Protein 2NLV (pdb70)

InterPro domains:
  IPR014968 XisI [PF08869] (1-110)
  IPR014968 XisI [cd16382] (4-110)
  IPR035943 XisI-like superfamily [G3DSA:3.30.310.110] (1-111)
  IPR035943 XisI-like superfamily [SSF143847] (1-111)

Structure (mmCIF, N/CA/C/O backbone):
data_2NLV
#
_entry.id   2NLV
#
_cell.length_a   46.779
_cell.length_b   37.354
_cell.length_c   63.453
_cell.angle_alpha   90.000
_cell.angle_beta   97.220
_cell.angle_gamma   90.000
#
_symmetry.space_group_name_H-M   'P 1 21 1'
#
loop_
_entity.id
_entity.type
_entity.pdbx_description
1 polymer 'XisI protein-like'
2 non-polymer 'CHLORIDE ION'
3 water water
#
loop_
_atom_site.group_PDB
_atom_site.id
_atom_site.type_symbol
_atom_site.label_atom_id
_atom_site.label_alt_id
_atom_site.label_comp_id
_atom_site.label_asym_id
_atom_site.label_entity_id
_atom_site.label_seq_id
_atom_site.pdbx_PDB_ins_code
_atom_site.Cartn_x
_atom_site.Cartn_y
_atom_site.Cartn_z
_atom_site.occupancy
_atom_site.B_iso_or_equiv
_atom_site.auth_seq_id
_atom_site.auth_comp_id
_atom_site.auth_asym_id
_atom_site.auth_atom_id
_atom_site.pdbx_PDB_model_num
ATOM 1 N N . GLY A 1 1 ? 31.407 11.704 -3.548 1.00 14.85 0 GLY A N 1
ATOM 2 C CA . GLY A 1 1 ? 32.261 12.903 -3.498 1.00 12.19 0 GLY A CA 1
ATOM 3 C C . GLY A 1 1 ? 32.459 13.375 -2.059 1.00 11.04 0 GLY A C 1
ATOM 4 O O . GLY A 1 1 ? 32.313 12.619 -1.053 1.00 9.79 0 GLY A O 1
ATOM 13 N N . ASP A 1 3 ? 30.999 15.649 -0.066 1.00 7.81 2 ASP A N 1
ATOM 14 C CA . ASP A 1 3 ? 29.896 15.675 0.896 1.00 9.44 2 ASP A CA 1
ATOM 15 C C . ASP A 1 3 ? 29.594 14.298 1.503 1.00 7.59 2 ASP A C 1
ATOM 16 O O . ASP A 1 3 ? 29.362 14.174 2.691 1.00 8.11 2 ASP A O 1
ATOM 21 N N . LYS A 1 4 ? 29.679 13.290 0.676 1.00 7.30 3 LYS A N 1
ATOM 22 C CA . LYS A 1 4 ? 29.471 11.926 1.102 1.00 8.05 3 LYS A CA 1
ATOM 23 C C . LYS A 1 4 ? 30.570 11.419 2.016 1.00 7.76 3 LYS A C 1
ATOM 24 O O . LYS A 1 4 ? 30.309 10.806 3.054 1.00 7.98 3 LYS A O 1
ATOM 30 N N . LEU A 1 5 ? 31.822 11.775 1.703 1.00 6.89 4 LEU A N 1
ATOM 31 C CA . LEU A 1 5 ? 32.930 11.397 2.587 1.00 7.83 4 LEU A CA 1
ATOM 32 C C . LEU A 1 5 ? 32.739 12.042 3.940 1.00 6.92 4 LEU A C 1
ATOM 33 O O . LEU A 1 5 ? 32.837 11.331 4.963 1.00 7.20 4 LEU A O 1
ATOM 38 N N . VAL A 1 6 ? 32.486 13.347 3.981 1.00 7.51 5 VAL A N 1
ATOM 39 C CA . VAL A 1 6 ? 32.359 14.009 5.271 1.00 8.06 5 VAL A CA 1
ATOM 40 C C . VAL A 1 6 ? 31.146 13.514 6.027 1.00 8.61 5 VAL A C 1
ATOM 41 O O . VAL A 1 6 ? 31.177 13.325 7.242 1.00 8.14 5 VAL A O 1
ATOM 45 N N . LYS A 1 7 ? 30.063 13.250 5.322 1.00 7.16 6 LYS A N 1
ATOM 46 C CA . LYS A 1 7 ? 28.907 12.634 5.973 1.00 8.09 6 LYS A CA 1
ATOM 47 C C . LYS A 1 7 ? 29.275 11.368 6.698 1.00 8.41 6 LYS A C 1
ATOM 48 O O . LYS A 1 7 ? 28.911 11.136 7.867 1.00 8.11 6 LYS A O 1
ATOM 54 N N . TYR A 1 8 ? 29.957 10.468 5.986 1.00 8.06 7 TYR A N 1
ATOM 55 C CA . TYR A 1 8 ? 30.350 9.200 6.558 1.00 6.63 7 TYR A CA 1
ATOM 56 C C . TYR A 1 8 ? 31.347 9.369 7.686 1.00 6.78 7 TYR A C 1
ATOM 57 O O . TYR A 1 8 ? 31.299 8.658 8.689 1.00 7.63 7 TYR A O 1
ATOM 66 N N . GLN A 1 9 ? 32.327 10.255 7.537 1.00 7.21 8 GLN A N 1
ATOM 67 C CA . GLN A 1 9 ? 33.267 10.539 8.641 1.00 8.10 8 GLN A CA 1
ATOM 68 C C . GLN A 1 9 ? 32.493 10.922 9.902 1.00 7.68 8 GLN A C 1
ATOM 69 O O . GLN A 1 9 ? 32.799 10.444 11.009 1.00 7.98 8 GLN A O 1
ATOM 75 N N A GLU A 1 10 ? 31.584 11.862 9.766 0.50 7.32 9 GLU A N 1
ATOM 76 N N B GLU A 1 10 ? 31.582 11.862 9.747 0.50 7.74 9 GLU A N 1
ATOM 77 C CA A GLU A 1 10 ? 30.831 12.322 10.942 0.50 7.66 9 GLU A CA 1
ATOM 78 C CA B GLU A 1 10 ? 30.849 12.380 10.905 0.50 9.54 9 GLU A CA 1
ATOM 79 C C A GLU A 1 10 ? 30.018 11.225 11.584 0.50 9.52 9 GLU A C 1
ATOM 80 C C B GLU A 1 10 ? 29.957 11.317 11.559 0.50 9.23 9 GLU A C 1
ATOM 81 O O A GLU A 1 10 ? 29.99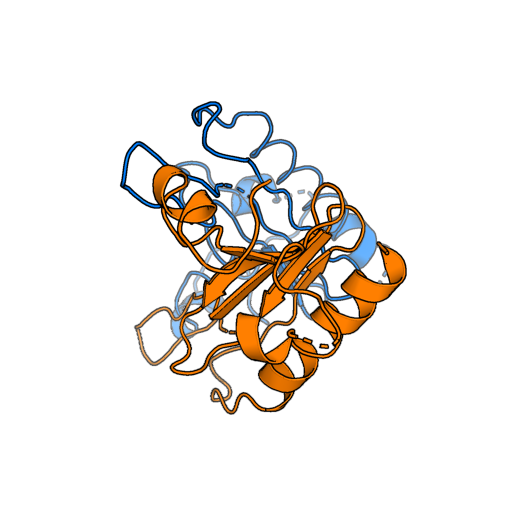4 11.075 12.842 0.50 9.46 9 GLU A O 1
ATOM 82 O O B GLU A 1 10 ? 29.851 11.269 12.818 0.50 10.35 9 GLU A O 1
ATOM 93 N N . LEU A 1 11 ? 29.330 10.444 10.769 1.00 8.18 10 LEU A N 1
ATOM 94 C CA . LEU A 1 11 ? 28.542 9.363 11.303 1.00 9.92 10 LEU A CA 1
ATOM 95 C C . LEU A 1 11 ? 29.397 8.347 12.022 1.00 9.28 10 LEU A C 1
ATOM 96 O O . LEU A 1 11 ? 29.041 7.866 13.098 1.00 10.48 10 LEU A O 1
ATOM 101 N N . VAL A 1 12 ? 30.538 7.983 11.469 1.00 8.34 11 VAL A N 1
ATOM 102 C CA . VAL A 1 12 ? 31.405 7.020 12.109 1.00 8.51 11 VAL A CA 1
ATOM 103 C C . VAL A 1 12 ? 31.930 7.570 13.418 1.00 8.88 11 VAL A C 1
ATOM 104 O O . VAL A 1 12 ? 31.925 6.870 14.432 1.00 8.68 11 VAL A O 1
ATOM 108 N N . LYS A 1 13 ? 32.347 8.814 13.400 1.00 8.12 12 LYS A N 1
ATOM 109 C CA . LYS A 1 13 ? 32.827 9.399 14.680 1.00 10.62 12 LYS A CA 1
ATOM 110 C C . LYS A 1 13 ? 31.731 9.509 15.726 1.00 8.90 12 LYS A C 1
ATOM 111 O O . LYS A 1 13 ? 31.993 9.202 16.914 1.00 9.15 12 LYS A O 1
ATOM 117 N N . LYS A 1 14 ? 30.496 9.829 15.321 1.00 9.13 13 LYS A N 1
ATOM 118 C CA . LYS A 1 14 ? 29.407 9.929 16.275 1.00 10.15 13 LYS A CA 1
ATOM 119 C C . LYS A 1 14 ? 29.096 8.581 16.867 1.00 9.09 13 LYS A C 1
ATOM 120 O O . LYS A 1 14 ? 28.899 8.419 18.087 1.00 9.78 13 LYS A O 1
ATOM 124 N N A LEU A 1 15 ? 28.967 7.529 16.040 0.50 8.03 14 LEU A N 1
ATOM 125 N N B LEU A 1 15 ? 29.062 7.603 16.012 0.50 8.81 14 LEU A N 1
ATOM 126 C CA A LEU A 1 15 ? 28.707 6.151 16.525 0.50 9.02 14 LEU A CA 1
ATOM 127 C CA B LEU A 1 15 ? 28.721 6.299 16.402 0.50 7.77 14 LEU A CA 1
ATOM 128 C C A LEU A 1 15 ? 29.800 5.711 17.467 0.50 9.12 14 LEU A C 1
ATOM 129 C C B LEU A 1 15 ? 29.770 5.695 17.363 0.50 8.50 14 LEU A C 1
ATOM 130 O O A LEU A 1 15 ? 29.511 5.244 18.568 0.50 9.54 14 LEU A O 1
ATOM 131 O O B LEU A 1 15 ? 29.409 5.116 18.383 0.50 7.12 14 LEU A O 1
ATOM 140 N N . LEU A 1 16 ? 31.062 5.816 17.032 1.00 9.15 15 LEU A N 1
ATOM 141 C CA . LEU A 1 16 ? 32.130 5.347 17.904 1.00 8.57 15 LEU A CA 1
ATOM 142 C C . LEU A 1 16 ? 32.127 6.052 19.240 1.00 8.08 15 LEU A C 1
ATOM 143 O O . LEU A 1 16 ? 32.333 5.465 20.292 1.00 8.29 15 LEU A O 1
ATOM 148 N N . THR A 1 17 ? 31.907 7.367 19.204 1.00 7.12 16 THR A N 1
ATOM 149 C CA . THR A 1 17 ? 31.883 8.159 20.436 1.00 8.80 16 THR A CA 1
ATOM 150 C C . THR A 1 17 ? 30.726 7.680 21.342 1.00 9.67 16 THR A C 1
ATOM 151 O O . THR A 1 17 ? 30.890 7.519 22.559 1.00 10.35 16 THR A O 1
ATOM 155 N N A ASN A 1 18 ? 29.579 7.411 20.713 0.50 9.49 17 ASN A N 1
ATOM 156 N N B ASN A 1 18 ? 29.574 7.387 20.766 0.50 9.89 17 ASN A N 1
ATOM 157 C CA A ASN A 1 18 ? 28.378 6.814 21.358 0.50 9.95 17 ASN A CA 1
ATOM 158 C CA B ASN A 1 18 ? 28.418 6.940 21.571 0.50 11.72 17 ASN A CA 1
ATOM 159 C C A ASN A 1 18 ? 28.808 5.512 22.058 0.50 10.43 17 ASN A C 1
ATOM 160 C C B ASN A 1 18 ? 28.647 5.531 22.160 0.50 13.42 17 ASN A C 1
ATOM 161 O O A ASN A 1 18 ? 28.700 5.401 23.318 0.50 9.40 17 ASN A O 1
ATOM 162 O O B ASN A 1 18 ? 28.206 5.228 23.263 0.50 15.53 17 ASN A O 1
ATOM 171 N N A TYR A 1 19 ? 29.291 4.567 21.231 0.50 9.61 18 TYR A N 1
ATOM 172 N N B TYR A 1 19 ? 29.321 4.653 21.438 0.50 12.84 18 TYR A N 1
ATOM 173 C CA A TYR A 1 19 ? 29.812 3.260 21.714 0.50 10.12 18 TYR A CA 1
ATOM 174 C CA B TYR A 1 19 ? 29.676 3.370 22.072 0.50 10.06 18 TYR A CA 1
ATOM 175 C C A TYR A 1 19 ? 30.719 3.448 22.944 0.50 9.45 18 TYR A C 1
ATOM 176 C C B TYR A 1 19 ? 30.693 3.576 23.148 0.50 10.77 18 TYR A C 1
ATOM 177 O O A TYR A 1 19 ? 30.489 2.801 23.970 0.50 12.22 18 TYR A O 1
ATOM 178 O O B TYR A 1 19 ? 30.559 3.077 24.267 0.50 11.87 18 TYR A O 1
ATOM 195 N N . ALA A 1 20 ? 31.734 4.311 22.832 1.00 9.03 19 ALA A N 1
ATOM 196 C CA . ALA A 1 20 ? 32.785 4.474 23.832 1.00 10.24 19 ALA A CA 1
ATOM 197 C C . ALA A 1 20 ? 32.292 5.157 25.117 1.00 11.35 19 ALA A C 1
ATOM 198 O O . ALA A 1 20 ? 32.803 4.874 26.231 1.00 10.88 19 ALA A O 1
ATOM 200 N N A SER A 1 21 ? 31.312 6.045 25.008 0.50 13.04 20 SER A N 1
ATOM 201 N N B SER A 1 21 ? 31.319 6.056 24.975 0.50 12.34 20 SER A N 1
ATOM 202 C CA A SER A 1 21 ? 30.798 6.743 26.198 0.50 13.80 20 SER A CA 1
ATOM 203 C CA B SER A 1 21 ? 30.742 6.764 26.125 0.50 13.01 20 SER A CA 1
ATOM 204 C C A SER A 1 21 ? 29.933 5.828 27.080 0.50 15.78 20 SER A C 1
ATOM 205 C C B SER A 1 21 ? 30.078 5.777 27.086 0.50 14.89 20 SER A C 1
ATOM 206 O O A SER A 1 21 ? 29.643 6.156 28.225 0.50 16.62 20 SER A O 1
ATOM 207 O O B SER A 1 21 ? 30.118 5.999 28.299 0.50 15.67 20 SER A O 1
ATOM 212 N N . ASP A 1 22 ? 29.524 4.692 26.544 1.00 12.74 21 ASP A N 1
ATOM 213 C CA . ASP A 1 22 ? 28.958 3.577 27.349 1.00 17.75 21 ASP A CA 1
ATOM 214 C C . ASP A 1 22 ? 29.981 2.526 27.900 1.00 16.83 21 ASP A C 1
ATOM 215 O O . ASP A 1 22 ? 29.592 1.496 28.496 1.00 20.63 21 ASP A O 1
ATOM 220 N N . ASP A 1 23 ? 31.271 2.729 27.681 1.00 11.79 22 ASP A N 1
ATOM 221 C CA . ASP A 1 23 ? 32.250 1.814 28.234 1.00 15.67 22 ASP A CA 1
ATOM 222 C C . ASP A 1 23 ? 32.079 1.616 29.751 1.00 15.41 22 ASP A C 1
ATOM 223 O O . ASP A 1 23 ? 31.735 2.555 30.457 1.00 18.05 22 ASP A O 1
ATOM 228 N N A VAL A 1 24 ? 32.325 0.373 30.174 0.50 14.89 23 VAL A N 1
ATOM 229 N N B VAL A 1 24 ? 32.256 0.412 30.296 0.50 16.31 23 VAL A N 1
ATOM 230 C CA A VAL A 1 24 ? 32.121 -0.087 31.536 0.50 14.45 23 VAL A CA 1
ATOM 231 C CA B VAL A 1 24 ? 32.280 0.279 31.772 0.50 17.24 23 VAL A CA 1
ATOM 232 C C A VAL A 1 24 ? 33.475 -0.414 32.220 0.50 16.86 23 VAL A C 1
ATOM 233 C C B VAL A 1 24 ? 33.510 -0.519 32.224 0.50 18.11 23 VAL A C 1
ATOM 234 O O A VAL A 1 24 ? 33.509 -0.808 33.398 0.50 18.84 23 VAL A O 1
ATOM 235 O O B VAL A 1 24 ? 33.456 -1.343 33.163 0.50 14.13 23 VAL A O 1
ATOM 242 N N A SER A 1 25 ? 34.575 -0.253 31.481 0.50 16.50 24 SER A N 1
ATOM 243 N N B SER A 1 25 ? 34.618 -0.283 31.535 0.50 19.07 24 SER A N 1
ATOM 244 C CA A SER A 1 25 ? 35.910 -0.622 31.993 0.50 17.17 24 SER A CA 1
ATOM 245 C CA B SER A 1 25 ? 35.889 -0.802 32.005 0.50 21.34 24 SER A CA 1
ATOM 246 C C A SER A 1 25 ? 36.259 0.031 33.334 0.50 19.23 24 SER A C 1
ATOM 247 C C B SER A 1 25 ? 36.320 0.013 33.248 0.50 21.12 24 SER A C 1
ATOM 248 O O A SER A 1 25 ? 35.654 1.025 33.745 0.50 23.04 24 SER A O 1
ATOM 249 O O B SER A 1 25 ? 35.811 1.101 33.512 0.50 23.66 24 SER A O 1
ATOM 254 N N . ASP A 1 26 ? 37.241 -0.565 34.011 1.00 23.61 25 ASP A N 1
ATOM 255 C CA . ASP A 1 26 ? 37.838 0.017 35.215 1.00 26.72 25 ASP A CA 1
ATOM 256 C C . ASP A 1 26 ? 38.599 1.378 35.001 1.00 27.41 25 ASP A C 1
ATOM 257 O O . ASP A 1 26 ? 38.945 1.764 33.876 1.00 21.05 25 ASP A O 1
ATOM 262 N N . GLN A 1 27 ? 38.914 2.082 36.087 1.00 26.88 26 GLN A N 1
ATOM 263 C CA . GLN A 1 27 ? 39.801 3.260 36.016 1.00 27.18 26 GLN A CA 1
ATOM 264 C C . GLN A 1 27 ? 41.254 2.923 35.564 1.00 25.57 26 GLN A C 1
ATOM 265 O O . GLN A 1 27 ? 41.978 3.791 35.068 1.00 28.89 26 GLN A O 1
ATOM 267 N N . ASP A 1 28 ? 41.666 1.669 35.728 1.00 22.35 27 ASP A N 1
ATOM 268 C CA . ASP A 1 28 ? 42.991 1.201 35.249 1.00 23.90 27 ASP A CA 1
ATOM 269 C C . ASP A 1 28 ? 43.014 0.829 33.770 1.00 19.86 27 ASP A C 1
ATOM 270 O O . ASP A 1 28 ? 44.074 0.349 33.258 1.00 16.15 27 ASP A O 1
ATOM 275 N N . VAL A 1 29 ? 41.852 1.000 33.114 1.00 16.15 28 VAL A N 1
ATOM 276 C CA . VAL A 1 29 ? 41.771 0.771 31.695 1.00 11.90 28 VAL A CA 1
ATOM 277 C C . VAL A 1 29 ? 41.296 2.047 30.981 1.00 10.30 28 VAL A C 1
ATOM 278 O O . VAL A 1 29 ? 40.225 2.544 31.253 1.00 12.18 28 VAL A O 1
ATOM 282 N N A GLU A 1 30 ? 42.120 2.573 30.094 0.50 9.78 29 GLU A N 1
ATOM 283 N N B GLU A 1 30 ? 42.100 2.554 30.054 0.50 9.86 29 GLU A N 1
ATOM 284 C CA A GLU A 1 30 ? 41.759 3.718 29.300 0.50 9.70 29 GLU A CA 1
ATOM 285 C CA B GLU A 1 30 ? 41.826 3.774 29.304 0.50 9.51 29 GLU A CA 1
ATOM 286 C C A GLU A 1 30 ? 40.757 3.300 28.223 0.50 8.75 29 GLU A C 1
ATOM 287 C C B GLU A 1 30 ? 40.959 3.474 28.077 0.50 8.49 29 GLU A C 1
ATOM 288 O O A GLU A 1 30 ? 40.749 2.131 27.760 0.50 7.91 29 GLU A O 1
ATOM 289 O O B GLU A 1 30 ? 41.292 2.564 27.299 0.50 8.15 29 GLU A O 1
ATOM 300 N N . VAL A 1 31 ? 39.897 4.251 27.875 1.00 7.69 30 VAL A N 1
ATOM 301 C CA . VAL A 1 31 ? 39.119 4.205 26.647 1.00 8.98 30 VAL A CA 1
ATOM 302 C C . VAL A 1 31 ? 39.772 5.131 25.629 1.00 9.16 30 VAL A C 1
ATOM 303 O O . VAL A 1 31 ? 39.817 6.363 25.809 1.00 12.06 30 VAL A O 1
ATOM 307 N N . GLN A 1 32 ? 40.298 4.544 24.577 1.00 7.40 31 GLN A N 1
ATOM 308 C CA . GLN A 1 32 ? 40.946 5.288 23.534 1.00 8.19 31 GLN A CA 1
ATOM 309 C C . GLN A 1 32 ? 40.052 5.431 22.328 1.00 8.62 31 GLN A C 1
ATOM 310 O O . GLN A 1 32 ? 39.595 4.434 21.757 1.00 10.29 31 GLN A O 1
ATOM 316 N N A LEU A 1 33 ? 39.808 6.718 21.896 0.0000 7.63 32 LEU A N 1
ATOM 317 N N B LEU A 1 33 ? 39.821 6.665 21.924 1.00 7.87 32 LEU A N 1
ATOM 318 C CA A LEU A 1 33 ? 39.081 7.040 20.676 0.0000 8.67 32 LEU A CA 1
ATOM 319 C CA B LEU A 1 33 ? 39.181 6.958 20.673 1.00 9.08 32 LEU A CA 1
ATOM 320 C C A LEU A 1 33 ? 40.042 7.471 19.574 0.0000 9.03 32 LEU A C 1
ATOM 321 C C B LEU A 1 33 ? 40.277 7.380 19.710 1.00 9.33 32 LEU A C 1
ATOM 322 O O A LEU A 1 33 ? 40.374 8.650 19.445 0.0000 9.61 32 LEU A O 1
ATOM 323 O O B LEU A 1 33 ? 40.979 8.376 19.944 1.00 9.95 32 LEU A O 1
ATOM 332 N N . ILE A 1 34 ? 40.508 6.563 18.715 1.00 8.37 33 ILE A N 1
ATOM 333 C CA . ILE A 1 34 ? 41.608 6.711 17.781 1.00 8.72 33 ILE A CA 1
ATOM 334 C C . ILE A 1 34 ? 40.987 7.105 16.452 1.00 8.93 33 ILE A C 1
ATOM 335 O O . ILE A 1 34 ? 40.473 6.235 15.717 1.00 8.75 33 ILE A O 1
ATOM 340 N N . LEU A 1 35 ? 41.039 8.382 16.144 1.00 8.22 34 LEU A N 1
ATOM 341 C CA . LEU A 1 35 ? 40.356 8.913 14.997 1.00 8.04 34 LEU A CA 1
ATOM 342 C C . LEU A 1 35 ? 41.372 9.584 14.096 1.00 9.03 34 LEU A C 1
ATOM 343 O O . LEU A 1 35 ? 41.873 10.673 14.396 1.00 9.74 34 LEU A O 1
ATOM 348 N N . ASP A 1 36 ? 41.726 8.928 13.004 1.00 7.67 35 ASP A N 1
ATOM 349 C CA . ASP A 1 36 ? 42.575 9.498 11.946 1.00 8.17 35 ASP A CA 1
ATOM 350 C C . ASP A 1 36 ? 41.727 9.880 10.750 1.00 8.68 35 ASP A C 1
ATOM 351 O O . ASP A 1 36 ? 41.320 9.041 9.977 1.00 8.12 35 ASP A O 1
ATOM 356 N N A THR A 1 37 ? 41.438 11.169 10.620 0.50 10.25 36 THR A N 1
ATOM 357 N N B THR A 1 37 ? 41.399 11.164 10.643 0.50 9.17 36 THR A N 1
ATOM 358 C CA A THR A 1 37 ? 40.575 11.651 9.556 0.50 9.52 36 THR A CA 1
ATOM 359 C CA B THR A 1 37 ? 40.549 11.638 9.566 0.50 7.61 36 THR A CA 1
ATOM 360 C C A THR A 1 37 ? 41.296 11.891 8.245 0.50 9.52 36 THR A C 1
ATOM 361 C C B THR A 1 37 ? 41.304 11.664 8.228 0.50 8.17 36 THR A C 1
ATOM 362 O O A THR A 1 37 ? 40.670 12.063 7.214 0.50 15.41 36 THR A O 1
ATOM 363 O O B THR A 1 37 ? 40.713 11.308 7.170 0.50 7.00 36 THR A O 1
ATOM 370 N N . GLU A 1 38 ? 42.611 11.938 8.288 1.00 8.44 37 GLU A N 1
ATOM 371 C CA . GLU A 1 38 ? 43.390 12.037 7.041 1.00 8.78 37 GLU A CA 1
ATOM 372 C C . GLU A 1 38 ? 43.432 10.713 6.274 1.00 9.15 37 GLU A C 1
ATOM 373 O O . GLU A 1 38 ? 43.315 10.670 5.063 1.00 8.35 37 GLU A O 1
ATOM 377 N N A ARG A 1 39 ? 43.664 9.618 7.004 0.50 7.98 38 ARG A N 1
ATOM 378 N N B ARG A 1 39 ? 43.589 9.660 7.046 0.50 7.16 38 ARG A N 1
ATOM 379 C CA A ARG A 1 39 ? 43.744 8.252 6.425 0.50 8.54 38 ARG A CA 1
ATOM 380 C CA B ARG A 1 39 ? 43.800 8.328 6.537 0.50 7.37 38 ARG A CA 1
ATOM 381 C C A ARG A 1 39 ? 42.455 7.448 6.614 0.50 7.14 38 ARG A C 1
ATOM 382 C C B ARG A 1 39 ? 42.534 7.459 6.704 0.50 7.63 38 ARG A C 1
ATOM 383 O O A ARG A 1 39 ? 42.312 6.335 6.096 0.50 6.42 38 ARG A O 1
ATOM 384 O O B ARG A 1 39 ? 42.500 6.320 6.266 0.50 8.91 38 ARG A O 1
ATOM 399 N N . ASN A 1 40 ? 41.499 8.023 7.316 1.00 7.13 39 ASN A N 1
ATOM 400 C CA . ASN A 1 40 ? 40.180 7.425 7.509 1.00 6.77 39 ASN A CA 1
ATOM 401 C C . ASN A 1 40 ? 40.228 6.080 8.212 1.00 6.59 39 ASN A C 1
ATOM 402 O O . ASN A 1 40 ? 39.711 5.067 7.719 1.00 7.02 39 ASN A O 1
ATOM 407 N N . HIS A 1 41 ? 40.859 6.092 9.389 1.00 6.35 40 HIS A N 1
ATOM 408 C CA . HIS A 1 41 ? 40.875 4.955 10.273 1.00 6.70 40 HIS A CA 1
ATOM 409 C C . HIS A 1 41 ? 40.337 5.381 11.613 1.00 6.66 40 HIS A C 1
ATOM 410 O O . HIS A 1 41 ? 40.832 6.340 12.206 1.00 7.82 40 HIS A O 1
ATOM 417 N N . TYR A 1 42 ? 39.386 4.593 12.153 1.00 6.41 41 TYR A N 1
ATOM 418 C CA . TYR A 1 42 ? 38.659 5.015 13.326 1.00 6.41 41 TYR A CA 1
ATOM 419 C C . TYR A 1 42 ? 38.455 3.838 14.264 1.00 7.09 41 TYR A C 1
ATOM 420 O O . TYR A 1 42 ? 37.789 2.870 13.866 1.00 8.85 41 TYR A O 1
ATOM 429 N N A GLN A 1 43 ? 38.960 3.915 15.488 0.50 7.22 42 GLN A N 1
ATOM 430 N N B GLN A 1 43 ? 38.868 3.934 15.509 0.50 5.38 42 GLN A N 1
ATOM 431 C CA A GLN A 1 43 ? 38.889 2.819 16.449 0.50 8.14 42 GLN A CA 1
ATOM 432 C CA B GLN A 1 43 ? 38.708 2.835 16.430 0.50 6.77 42 GLN A CA 1
ATOM 433 C C A GLN A 1 43 ? 38.390 3.276 17.819 0.50 6.76 42 GLN A C 1
ATOM 434 C C B GLN A 1 43 ? 38.370 3.277 17.823 0.50 5.87 42 GLN A C 1
ATOM 435 O O A GLN A 1 43 ? 38.633 4.408 18.239 0.50 7.96 42 GLN A O 1
ATOM 436 O O B GLN A 1 43 ? 38.788 4.337 18.287 0.50 6.80 42 GLN A O 1
ATOM 447 N N . TRP A 1 44 ? 37.756 2.360 18.531 1.00 6.62 43 TRP A N 1
ATOM 448 C CA . TRP A 1 44 ? 37.587 2.436 19.967 1.00 6.97 43 TRP A CA 1
ATOM 449 C C . TRP A 1 44 ? 38.319 1.264 20.574 1.00 7.17 43 TRP A C 1
ATOM 450 O O . TRP A 1 44 ? 38.024 0.124 20.277 1.00 7.88 43 TRP A O 1
ATOM 469 N N . ASN A 1 46 ? 40.274 -0.416 24.292 1.00 6.79 45 ASN A N 1
ATOM 470 C CA . ASN A 1 46 ? 40.525 -0.374 25.729 1.00 8.74 45 ASN A CA 1
ATOM 471 C C . ASN A 1 46 ? 41.973 -0.764 25.939 1.00 6.91 45 ASN A C 1
ATOM 472 O O . ASN A 1 46 ? 42.431 -1.739 25.373 1.00 7.21 45 ASN A O 1
ATOM 477 N N . VAL A 1 47 ? 42.713 0.029 26.703 1.00 6.50 46 VAL A N 1
ATOM 478 C CA . VAL A 1 47 ? 44.128 -0.155 26.897 1.00 5.97 46 VAL A CA 1
ATOM 479 C C . VAL A 1 47 ? 44.501 0.034 28.364 1.00 6.32 46 VAL A C 1
ATOM 480 O O . VAL A 1 47 ? 44.267 1.093 28.934 1.00 7.28 46 VAL A O 1
ATOM 484 N N . GLY A 1 48 ? 45.051 -0.999 29.013 1.00 6.07 47 GLY A N 1
ATOM 485 C CA . GLY A 1 48 ? 45.488 -0.857 30.388 1.00 6.6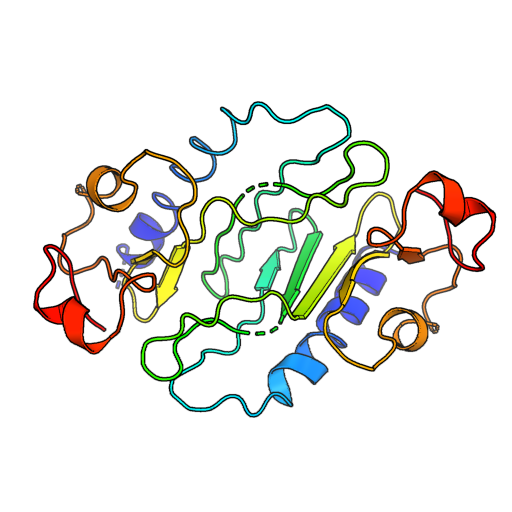2 47 GLY A CA 1
ATOM 486 C C . GLY A 1 48 ? 45.813 -2.171 31.025 1.00 6.28 47 GLY A C 1
ATOM 487 O O . GLY A 1 48 ? 46.312 -3.069 30.370 1.00 6.71 47 GLY A O 1
ATOM 488 N N . TRP A 1 49 ? 45.517 -2.311 32.313 1.00 8.14 48 TRP A N 1
ATOM 489 C CA . TRP A 1 49 ? 45.869 -3.433 33.135 1.00 7.74 48 TRP A CA 1
ATOM 490 C C . TRP A 1 49 ? 44.710 -3.753 34.056 1.00 11.70 48 TRP A C 1
ATOM 491 O O . TRP A 1 49 ? 44.046 -2.855 34.596 1.00 12.54 48 TRP A O 1
ATOM 502 N N . GLN A 1 50 ? 44.491 -5.056 34.207 1.00 8.43 49 GLN A N 1
ATOM 503 C CA . GLN A 1 50 ? 43.638 -5.578 35.291 1.00 10.15 49 GLN A CA 1
ATOM 504 C C . GLN A 1 50 ? 44.545 -6.440 36.101 1.00 9.55 49 GLN A C 1
ATOM 505 O O . GLN A 1 50 ? 44.881 -7.567 35.715 1.00 9.93 49 GLN A O 1
ATOM 511 N N . GLY A 1 51 ? 45.068 -5.902 37.198 1.00 9.86 50 GLY A N 1
ATOM 512 C CA . GLY A 1 51 ? 46.137 -6.588 37.861 1.00 10.64 50 GLY A CA 1
ATOM 513 C C . GLY A 1 51 ? 47.293 -6.811 36.924 1.00 9.98 50 GLY A C 1
ATOM 514 O O . GLY A 1 51 ? 47.702 -5.846 36.276 1.00 10.19 50 GLY A O 1
ATOM 515 N N . LEU A 1 52 ? 47.875 -8.009 36.821 1.00 8.36 51 LEU A N 1
ATOM 516 C CA . LEU A 1 52 ? 48.946 -8.306 35.931 1.00 10.72 51 LEU A CA 1
ATOM 517 C C . LEU A 1 52 ? 48.480 -8.763 34.554 1.00 9.48 51 LEU A C 1
ATOM 518 O O . LEU A 1 52 ? 49.305 -9.147 33.758 1.00 11.50 51 LEU A O 1
ATOM 523 N N . ASN A 1 53 ? 47.189 -8.645 34.292 1.00 7.76 52 ASN A N 1
ATOM 524 C CA . ASN A 1 53 ? 46.659 -8.963 32.971 1.00 6.88 52 ASN A CA 1
ATOM 525 C C . ASN A 1 53 ? 46.596 -7.766 32.062 1.00 5.76 52 ASN A C 1
ATOM 526 O O . ASN A 1 53 ? 45.962 -6.784 32.409 1.00 7.39 52 ASN A O 1
ATOM 531 N N . ARG A 1 54 ? 47.251 -7.841 30.933 1.00 6.54 53 ARG A N 1
ATOM 532 C CA . ARG A 1 54 ? 47.245 -6.773 29.973 1.00 7.05 53 ARG A CA 1
ATOM 533 C C . ARG A 1 54 ? 45.916 -6.701 29.257 1.00 8.20 53 ARG A C 1
ATOM 534 O O . ARG A 1 54 ? 45.445 -7.669 28.711 1.00 8.63 53 ARG A O 1
ATOM 542 N N . ILE A 1 55 ? 45.295 -5.520 29.269 1.00 6.06 54 ILE A N 1
ATOM 543 C CA . ILE A 1 55 ? 44.094 -5.227 28.460 1.00 7.43 54 ILE A CA 1
ATOM 544 C C . ILE A 1 55 ? 44.547 -4.406 27.270 1.00 6.68 54 ILE A C 1
ATOM 545 O O . ILE A 1 55 ? 45.107 -3.339 27.384 1.00 6.86 54 ILE A O 1
ATOM 550 N N . TYR A 1 56 ? 44.343 -4.983 26.106 1.00 6.73 55 TYR A N 1
ATOM 551 C CA . TYR A 1 56 ? 44.696 -4.316 24.870 1.00 7.06 55 TYR A CA 1
ATOM 552 C C . TYR A 1 56 ? 43.784 -4.863 23.794 1.00 7.34 55 TYR A C 1
ATOM 553 O O . TYR A 1 56 ? 44.054 -5.910 23.191 1.00 8.41 55 TYR A O 1
ATOM 562 N N A ARG A 1 57 ? 42.729 -4.131 23.481 0.50 6.90 56 ARG A N 1
ATOM 563 N N B ARG A 1 57 ? 42.626 -4.222 23.603 0.50 7.25 56 ARG A N 1
ATOM 564 C CA A ARG A 1 57 ? 41.737 -4.674 22.589 0.50 8.50 56 ARG A CA 1
ATOM 565 C CA B ARG A 1 57 ? 41.551 -4.782 22.752 0.50 9.16 56 ARG A CA 1
ATOM 566 C C A ARG A 1 57 ? 41.001 -3.588 21.892 0.50 6.97 56 ARG A C 1
ATOM 567 C C B ARG A 1 57 ? 40.815 -3.695 21.977 0.50 7.78 56 ARG A C 1
ATOM 568 O O A ARG A 1 57 ? 40.732 -2.550 22.447 0.50 7.83 56 ARG A O 1
ATOM 569 O O B ARG A 1 57 ? 40.381 -2.726 22.587 0.50 8.44 56 ARG A O 1
ATOM 584 N N . CYS A 1 58 ? 40.703 -3.861 20.654 1.00 8.05 57 CYS A N 1
ATOM 585 C CA . CYS A 1 58 ? 39.910 -2.996 19.849 1.00 7.13 57 CYS A CA 1
ATOM 586 C C . CYS A 1 58 ? 38.481 -3.495 19.854 1.00 8.51 57 CYS A C 1
ATOM 587 O O . CYS A 1 58 ? 38.234 -4.603 19.419 1.00 8.52 57 CYS A O 1
ATOM 590 N N . VAL A 1 59 ? 37.573 -2.676 20.373 1.00 7.06 58 VAL A N 1
ATOM 591 C CA . VAL A 1 59 ? 36.180 -3.060 20.474 1.00 8.08 58 VAL A CA 1
ATOM 592 C C . VAL A 1 59 ? 35.440 -2.892 19.142 1.00 7.48 58 VAL A C 1
ATOM 593 O O . VAL A 1 59 ? 34.734 -3.749 18.733 1.00 7.71 58 VAL A O 1
ATOM 597 N N A ILE A 1 60 ? 35.612 -1.752 18.489 0.50 6.94 59 ILE A N 1
ATOM 598 N N B ILE A 1 60 ? 35.744 -1.840 18.414 0.50 6.04 59 ILE A N 1
ATOM 599 C CA A ILE A 1 60 ? 35.131 -1.543 17.118 0.50 7.05 59 ILE A CA 1
ATOM 600 C CA B ILE A 1 60 ? 35.087 -1.579 17.143 0.50 7.16 59 ILE A CA 1
ATOM 601 C C A ILE A 1 60 ? 36.157 -0.769 16.328 0.50 7.10 59 ILE A C 1
ATOM 602 C C B ILE A 1 60 ? 36.054 -0.732 16.322 0.50 7.38 59 ILE A C 1
ATOM 603 O O A ILE A 1 60 ? 36.861 0.095 16.840 0.50 6.69 59 ILE A O 1
ATOM 604 O O B ILE A 1 60 ? 36.669 0.180 16.847 0.50 5.50 59 ILE A O 1
ATOM 613 N N . HIS A 1 61 ? 36.207 -1.092 15.044 1.00 7.34 60 HIS A N 1
ATOM 614 C CA . HIS A 1 61 ? 37.092 -0.393 14.098 1.00 7.03 60 HIS A CA 1
ATOM 615 C C . HIS A 1 61 ? 36.325 -0.197 12.794 1.00 7.83 60 HIS A C 1
ATOM 616 O O . HIS A 1 61 ? 35.800 -1.160 12.225 1.00 6.93 60 HIS A O 1
ATOM 623 N N . PHE A 1 62 ? 36.270 1.058 12.320 1.00 7.19 61 PHE A N 1
ATOM 624 C CA . PHE A 1 62 ? 35.786 1.422 10.980 1.00 7.15 61 PHE A CA 1
ATOM 625 C C . PHE A 1 62 ? 36.879 2.068 10.170 1.00 7.50 61 PHE A C 1
ATOM 626 O O . PHE A 1 62 ? 37.584 2.935 10.699 1.00 8.11 61 PHE A O 1
ATOM 634 N N . ASP A 1 63 ? 36.996 1.710 8.906 1.00 6.60 62 ASP A N 1
ATOM 635 C CA . ASP A 1 63 ? 37.761 2.498 7.932 1.00 7.36 62 ASP A CA 1
ATOM 636 C C . ASP A 1 63 ? 36.803 3.125 6.940 1.00 7.42 62 ASP A C 1
ATOM 637 O O . ASP A 1 63 ? 35.700 2.656 6.783 1.00 8.05 62 ASP A O 1
ATOM 642 N N . ILE A 1 64 ? 37.247 4.155 6.239 1.00 7.63 63 ILE A N 1
ATOM 643 C CA . ILE A 1 64 ? 36.556 4.626 5.045 1.00 7.28 63 ILE A CA 1
ATOM 644 C C . ILE A 1 64 ? 37.542 4.530 3.914 1.00 8.23 63 ILE A C 1
ATOM 645 O O . ILE A 1 64 ? 38.605 5.126 3.962 1.00 8.85 63 ILE A O 1
ATOM 650 N N . LYS A 1 65 ? 37.222 3.667 2.958 1.00 8.92 64 LYS A N 1
ATOM 651 C CA . LYS A 1 65 ? 38.115 3.275 1.845 1.00 10.23 64 LYS A CA 1
ATOM 652 C C . LYS A 1 65 ? 37.363 3.444 0.567 1.00 10.07 64 LYS A C 1
ATOM 653 O O . LYS A 1 65 ? 36.309 2.892 0.393 1.00 10.66 64 LYS A O 1
ATOM 659 N N . ASP A 1 66 ? 37.889 4.301 -0.303 1.00 12.86 65 ASP A N 1
ATOM 660 C CA . ASP A 1 66 ? 37.256 4.646 -1.566 1.00 15.87 65 ASP A CA 1
ATOM 661 C C . ASP A 1 66 ? 35.826 5.057 -1.350 1.00 17.32 65 ASP A C 1
ATOM 662 O O . ASP A 1 66 ? 34.918 4.690 -2.077 1.00 18.43 65 ASP A O 1
ATOM 667 N N . GLY A 1 67 ? 35.619 5.777 -0.252 1.00 15.39 66 GLY A N 1
ATOM 668 C CA . GLY A 1 67 ? 34.304 6.298 0.060 1.00 13.87 66 GLY A CA 1
ATOM 669 C C . GLY A 1 67 ? 33.293 5.327 0.679 1.00 13.47 66 GLY A C 1
ATOM 670 O O . GLY A 1 67 ? 32.187 5.739 0.928 1.00 15.43 66 GLY A O 1
ATOM 671 N N A LYS A 1 68 ? 33.705 4.090 0.967 0.50 9.93 67 LYS A N 1
ATOM 672 N N B LYS A 1 68 ? 33.617 4.047 0.885 0.50 11.20 67 LYS A N 1
ATOM 673 C CA A LYS A 1 68 ? 32.865 3.082 1.626 0.50 9.52 67 LYS A CA 1
ATOM 674 C CA B LYS A 1 68 ? 32.725 3.137 1.617 0.50 10.74 67 LYS A CA 1
ATOM 675 C C A LYS A 1 68 ? 33.322 2.823 3.054 0.50 6.69 67 LYS A C 1
ATOM 676 C C B LYS A 1 68 ? 33.251 2.928 3.023 0.50 9.41 67 LYS A C 1
ATOM 677 O O A LYS A 1 68 ? 34.535 2.788 3.336 0.50 7.50 67 LYS A O 1
ATOM 678 O O B LYS A 1 68 ? 34.427 3.078 3.263 0.50 9.55 67 LYS A O 1
ATOM 689 N N . ILE A 1 69 ? 32.336 2.646 3.942 1.00 7.44 68 ILE A N 1
ATOM 690 C CA . ILE A 1 69 ? 32.643 2.373 5.335 1.00 7.80 68 ILE A CA 1
ATOM 691 C C . ILE A 1 69 ? 32.887 0.885 5.553 1.00 6.88 68 ILE A C 1
ATOM 692 O O . ILE A 1 69 ? 32.013 0.058 5.242 1.00 8.36 68 ILE A O 1
ATOM 697 N N . TRP A 1 70 ? 34.097 0.528 5.936 1.00 6.49 69 TRP A N 1
ATOM 698 C CA . TRP A 1 70 ? 34.448 -0.872 6.249 1.00 6.54 69 TRP A CA 1
ATOM 699 C C . TRP A 1 70 ? 34.364 -1.123 7.731 1.00 6.99 69 TRP A C 1
ATOM 700 O O . TRP A 1 70 ? 35.060 -0.469 8.509 1.00 7.49 69 TRP A O 1
ATOM 711 N N . LEU A 1 71 ? 33.516 -2.042 8.128 1.00 6.84 70 LEU A N 1
ATOM 712 C CA . LEU A 1 71 ? 33.479 -2.562 9.529 1.00 6.80 70 LEU A CA 1
ATOM 713 C C . LEU A 1 71 ? 34.530 -3.642 9.662 1.00 6.33 70 LEU A C 1
ATOM 714 O O . LEU A 1 71 ? 34.426 -4.707 9.026 1.00 6.60 70 LEU A O 1
ATOM 719 N N . GLN A 1 72 ? 35.569 -3.396 10.445 1.00 6.00 71 GLN A N 1
ATOM 720 C CA . GLN A 1 72 ? 36.693 -4.300 10.550 1.00 7.65 71 GLN A CA 1
ATOM 721 C C . GLN A 1 72 ? 36.747 -5.119 11.799 1.00 6.66 71 GLN A C 1
ATOM 722 O O . GLN A 1 72 ? 37.400 -6.141 11.832 1.00 7.88 71 GLN A O 1
ATOM 728 N N . GLN A 1 73 ? 36.073 -4.666 12.846 1.00 7.13 72 GLN A N 1
ATOM 729 C CA . GLN A 1 73 ? 36.081 -5.360 14.134 1.00 6.63 72 GLN A CA 1
ATOM 730 C C . GLN A 1 73 ? 34.847 -4.920 14.880 1.00 8.35 72 GLN A C 1
ATOM 731 O O . GLN A 1 73 ? 34.472 -3.744 14.850 1.00 6.47 72 GLN A O 1
ATOM 737 N N . ASN A 1 74 ? 34.162 -5.854 15.579 1.00 7.30 73 ASN A N 1
ATOM 738 C CA . ASN A 1 74 ? 33.040 -5.561 16.448 1.00 7.76 73 ASN A CA 1
ATOM 739 C C . ASN A 1 74 ? 32.961 -6.619 17.512 1.00 9.52 73 ASN A C 1
ATOM 740 O O . ASN A 1 74 ? 32.503 -7.737 17.264 1.00 9.56 73 ASN A O 1
ATOM 745 N N . LEU A 1 75 ? 33.439 -6.267 18.710 1.00 7.15 74 LEU A N 1
ATOM 746 C CA . LEU A 1 75 ? 33.337 -7.188 19.873 1.00 9.31 74 LEU A CA 1
ATOM 747 C C . LEU A 1 75 ? 32.105 -6.969 20.687 1.00 11.52 74 LEU A C 1
ATOM 748 O O . LEU A 1 75 ? 31.945 -7.612 21.722 1.00 12.57 74 LEU A O 1
ATOM 753 N N . THR A 1 76 ? 31.215 -6.083 20.322 1.00 9.66 75 THR A N 1
ATOM 754 C CA . THR A 1 76 ? 29.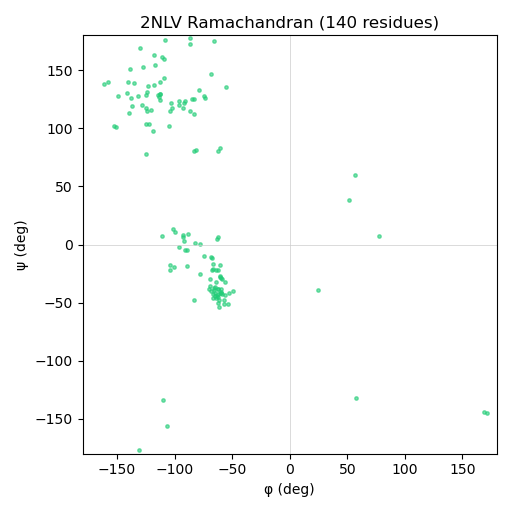975 -5.865 21.057 1.00 10.33 75 THR A CA 1
ATOM 755 C C . THR A 1 76 ? 28.892 -6.833 20.578 1.00 13.06 75 THR A C 1
ATOM 756 O O . THR A 1 76 ? 29.072 -7.559 19.620 1.00 15.93 75 THR A O 1
ATOM 760 N N . ASP A 1 77 ? 27.764 -6.852 21.256 1.00 16.05 76 ASP A N 1
ATOM 761 C CA . ASP A 1 77 ? 26.656 -7.650 20.728 1.00 18.18 76 ASP A CA 1
ATOM 762 C C . ASP A 1 77 ? 25.660 -6.752 20.003 1.00 20.20 76 ASP A C 1
ATOM 763 O O . ASP A 1 77 ? 24.514 -7.170 19.777 1.00 23.02 76 ASP A O 1
ATOM 768 N N A ARG A 1 78 ? 26.065 -5.491 19.704 0.50 16.78 77 ARG A N 1
ATOM 769 N N B ARG A 1 78 ? 26.110 -5.599 19.554 0.50 16.40 77 ARG A N 1
ATOM 770 C CA A ARG A 1 78 ? 25.333 -4.527 18.824 0.50 13.57 77 ARG A CA 1
ATOM 771 C CA B ARG A 1 78 ? 25.270 -4.771 18.748 0.50 14.34 77 ARG A CA 1
ATOM 772 C C A ARG A 1 78 ? 25.651 -4.864 17.332 0.50 11.19 77 ARG A C 1
ATOM 773 C C B ARG A 1 78 ? 25.640 -4.947 17.278 0.50 10.05 77 ARG A C 1
ATOM 774 O O A ARG A 1 78 ? 26.534 -5.654 17.028 0.50 11.62 77 ARG A O 1
ATOM 775 O O B ARG A 1 78 ? 26.543 -5.710 16.933 0.50 10.75 77 ARG A O 1
ATOM 790 N N . ASN A 1 79 ? 24.871 -4.261 16.449 1.00 10.68 78 ASN A N 1
ATOM 791 C CA . ASN A 1 79 ? 25.004 -4.367 14.992 1.00 8.75 78 ASN A CA 1
ATOM 792 C C . ASN A 1 79 ? 25.307 -3.004 14.412 1.00 8.93 78 ASN A C 1
ATOM 793 O O . ASN A 1 79 ? 24.387 -2.298 13.977 1.00 9.63 78 ASN A O 1
ATOM 798 N N . PRO A 1 80 ? 26.601 -2.577 14.459 1.00 8.27 79 PRO A N 1
ATOM 799 C CA . PRO A 1 80 ? 26.952 -1.246 13.952 1.00 9.02 79 PRO A CA 1
ATOM 800 C C . PRO A 1 80 ? 26.618 -1.019 12.518 1.00 9.94 79 PRO A C 1
ATOM 801 O O . PRO A 1 80 ? 26.285 0.096 12.121 1.00 8.99 79 PRO A O 1
ATOM 805 N N . ALA A 1 81 ? 26.634 -2.061 11.687 1.00 10.81 80 ALA A N 1
ATOM 806 C CA . ALA A 1 81 ? 26.225 -1.906 10.300 1.00 10.92 80 ALA A CA 1
ATOM 807 C C . ALA A 1 81 ? 24.778 -1.457 10.169 1.00 11.92 80 ALA A C 1
ATOM 808 O O . ALA A 1 81 ? 24.500 -0.500 9.444 1.00 11.00 80 ALA A O 1
ATOM 810 N N . GLU A 1 82 ? 23.869 -2.112 10.894 1.00 10.34 81 GLU A N 1
ATOM 811 C CA . GLU A 1 82 ? 22.507 -1.697 10.895 1.00 11.11 81 GLU A CA 1
ATOM 812 C C . GLU A 1 82 ? 22.287 -0.333 11.481 1.00 9.20 81 GLU A C 1
ATOM 813 O O . GLU A 1 82 ? 21.392 0.397 11.069 1.00 10.64 81 GLU A O 1
ATOM 819 N N . GLU A 1 83 ? 23.112 0.042 12.457 1.00 8.98 82 GLU A N 1
ATOM 820 C CA . GLU A 1 83 ? 22.986 1.353 13.002 1.00 9.82 82 GLU A CA 1
ATOM 821 C C . GLU A 1 83 ? 23.357 2.425 11.984 1.00 8.77 82 GLU A C 1
ATOM 822 O O . GLU A 1 83 ? 22.692 3.454 11.853 1.00 10.79 82 GLU A O 1
ATOM 828 N N . LEU A 1 84 ? 24.431 2.197 11.240 1.00 8.41 83 LEU A N 1
ATOM 829 C CA . LEU A 1 84 ? 24.799 3.108 10.167 1.00 9.22 83 LEU A CA 1
ATOM 830 C C . LEU A 1 84 ? 23.717 3.238 9.133 1.00 10.41 83 LEU A C 1
ATOM 831 O O . LEU A 1 84 ? 23.425 4.316 8.631 1.00 8.22 83 LEU A O 1
ATOM 836 N N . VAL A 1 85 ? 23.084 2.114 8.779 1.00 9.10 84 VAL A N 1
ATOM 837 C CA . VAL A 1 85 ? 21.948 2.175 7.860 1.00 8.29 84 VAL A CA 1
ATOM 838 C C . VAL A 1 85 ? 20.817 3.006 8.421 1.00 10.20 84 VAL A C 1
ATOM 839 O O . VAL A 1 85 ? 20.214 3.784 7.683 1.00 10.28 84 VAL A O 1
ATOM 875 N N . GLY A 1 88 ? 21.360 6.592 7.781 1.00 10.53 87 GLY A N 1
ATOM 876 C CA . GLY A 1 88 ? 21.356 7.086 6.414 1.00 10.83 87 GLY A CA 1
ATOM 877 C C . GLY A 1 88 ? 22.435 6.548 5.495 1.00 7.87 87 GLY A C 1
ATOM 878 O O . GLY A 1 88 ? 22.600 7.042 4.377 1.00 9.37 87 GLY A O 1
ATOM 879 N N . VAL A 1 89 ? 23.236 5.578 5.936 1.00 8.50 88 VAL A N 1
ATOM 880 C CA . VAL A 1 89 ? 24.258 4.998 5.090 1.00 8.63 88 VAL A CA 1
ATOM 881 C C . VAL A 1 89 ? 23.662 3.917 4.198 1.00 8.92 88 VAL A C 1
ATOM 882 O O . VAL A 1 89 ? 23.089 2.980 4.728 1.00 8.81 88 VAL A O 1
ATOM 886 N N . PRO A 1 90 ? 23.844 4.033 2.860 1.00 9.27 89 PRO A N 1
ATOM 887 C CA . PRO A 1 90 ? 23.347 2.899 2.033 1.00 9.58 89 PRO A CA 1
ATOM 888 C C . PRO A 1 90 ? 24.002 1.567 2.397 1.00 11.26 89 PRO A C 1
ATOM 889 O O . PRO A 1 90 ? 25.218 1.536 2.615 1.00 10.23 89 PRO A O 1
ATOM 893 N N A ARG A 1 91 ? 23.274 0.463 2.362 0.50 11.17 90 ARG A N 1
ATOM 894 N N B ARG A 1 91 ? 23.189 0.505 2.439 0.50 11.44 90 ARG A N 1
ATOM 895 C CA A ARG A 1 91 ? 23.880 -0.881 2.596 0.50 10.24 90 ARG A CA 1
ATOM 896 C CA B ARG A 1 91 ? 23.689 -0.846 2.719 0.50 10.90 90 ARG A CA 1
ATOM 897 C C A ARG A 1 91 ? 25.014 -1.143 1.692 0.50 10.89 90 ARG A C 1
ATOM 898 C C B ARG A 1 91 ? 24.848 -1.177 1.762 0.50 9.61 90 ARG A C 1
ATOM 899 O O A ARG A 1 91 ? 26.052 -1.719 2.039 0.50 8.40 90 ARG A O 1
ATOM 900 O O B ARG A 1 91 ? 25.794 -1.816 2.239 0.50 11.18 90 ARG A O 1
ATOM 915 N N . GLU A 1 92 ? 24.845 -0.729 0.475 1.00 10.72 91 GLU A N 1
ATOM 916 C CA . GLU A 1 92 ? 25.891 -1.003 -0.502 1.00 10.83 91 GLU A CA 1
ATOM 917 C C . GLU A 1 92 ? 27.234 -0.260 -0.255 1.00 10.38 91 GLU A C 1
ATOM 918 O O . GLU A 1 92 ? 28.273 -0.579 -0.847 1.00 11.77 91 GLU A O 1
ATOM 924 N N . ASP A 1 93 ? 27.202 0.751 0.630 1.00 9.80 92 ASP A N 1
ATOM 925 C CA . ASP A 1 93 ? 28.386 1.507 0.986 1.00 9.49 92 ASP A CA 1
ATOM 926 C C . ASP A 1 93 ? 28.993 1.090 2.324 1.00 8.52 92 ASP A C 1
ATOM 927 O O . ASP A 1 93 ? 29.862 1.790 2.848 1.00 8.35 92 ASP A O 1
ATOM 932 N N . ILE A 1 94 ? 28.545 -0.050 2.833 1.00 7.82 93 ILE A N 1
ATOM 933 C CA . ILE A 1 94 ? 29.159 -0.699 3.999 1.00 8.46 93 ILE A CA 1
ATOM 934 C C . ILE A 1 94 ? 29.806 -2.003 3.560 1.00 7.17 93 ILE A C 1
ATOM 935 O O . ILE A 1 94 ? 29.179 -2.772 2.833 1.00 7.92 93 ILE A O 1
ATOM 940 N N . VAL A 1 95 ? 31.048 -2.219 3.919 1.00 7.20 94 VAL A N 1
ATOM 941 C CA . VAL A 1 95 ? 31.743 -3.460 3.621 1.00 6.73 94 VAL A CA 1
ATOM 942 C C . VAL A 1 95 ? 32.032 -4.169 4.904 1.00 6.24 94 VAL A C 1
ATOM 943 O O . VAL A 1 95 ? 32.664 -3.564 5.817 1.00 6.77 94 VAL A O 1
ATOM 947 N N . LEU A 1 96 ? 31.646 -5.438 5.028 1.00 5.97 95 LEU A N 1
ATOM 948 C CA . LEU A 1 96 ? 31.956 -6.215 6.207 1.00 6.39 95 LEU A CA 1
ATOM 949 C C . LEU A 1 96 ? 33.350 -6.797 6.121 1.00 6.70 95 LEU A C 1
ATOM 950 O O . LEU A 1 96 ? 33.550 -7.937 5.716 1.00 7.71 95 LEU A O 1
ATOM 955 N N . GLY A 1 97 ? 34.341 -5.981 6.430 1.00 7.75 96 GLY A N 1
ATOM 956 C CA . GLY A 1 97 ? 35.744 -6.389 6.417 1.00 6.76 96 GLY A CA 1
ATOM 957 C C . GLY A 1 97 ? 36.008 -7.521 7.384 1.00 9.00 96 GLY A C 1
ATOM 958 O O . GLY A 1 97 ? 36.862 -8.374 7.126 1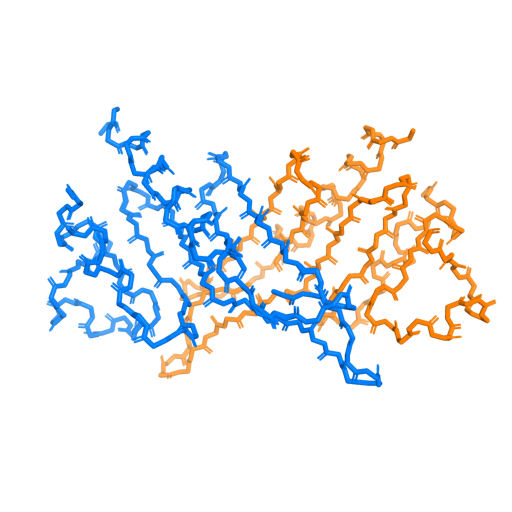.00 8.40 96 GLY A O 1
ATOM 959 N N . LEU A 1 98 ? 35.209 -7.630 8.445 1.00 8.44 97 LEU A N 1
ATOM 960 C CA . LEU A 1 98 ? 35.299 -8.702 9.396 1.00 8.09 97 LEU A CA 1
ATOM 961 C C . LEU A 1 98 ? 34.676 -10.030 8.920 1.00 8.65 97 LEU A C 1
ATOM 962 O O . LEU A 1 98 ? 34.727 -11.013 9.679 1.00 9.97 97 LEU A O 1
ATOM 967 N N A GLN A 1 99 ? 34.085 -10.067 7.717 0.50 8.34 98 GLN A N 1
ATOM 968 N N B GLN A 1 99 ? 34.145 -10.089 7.702 0.50 9.03 98 GLN A N 1
ATOM 969 C CA A GLN A 1 99 ? 33.654 -11.285 7.020 0.50 7.74 98 GLN A CA 1
ATOM 970 C CA B GLN A 1 99 ? 33.726 -11.336 7.084 0.50 9.73 98 GLN A CA 1
ATOM 971 C C A GLN A 1 99 ? 34.673 -11.588 5.929 0.50 7.62 98 GLN A C 1
ATOM 972 C C B GLN A 1 99 ? 34.583 -11.581 5.854 0.50 8.14 98 GLN A C 1
ATOM 973 O O A GLN A 1 99 ? 35.358 -10.700 5.419 0.50 6.92 98 GLN A O 1
ATOM 974 O O B GLN A 1 99 ? 35.056 -10.649 5.177 0.50 6.86 98 GLN A O 1
ATOM 985 N N . ALA A 1 100 ? 34.786 -12.869 5.560 1.00 7.67 99 ALA A N 1
ATOM 986 C CA . ALA A 1 100 ? 35.735 -13.248 4.550 1.00 9.04 99 ALA A CA 1
ATOM 987 C C . ALA A 1 100 ? 35.382 -12.646 3.197 1.00 7.75 99 ALA A C 1
ATOM 988 O O . ALA A 1 100 ? 34.191 -12.558 2.889 1.00 7.68 99 ALA A O 1
ATOM 990 N N . PRO A 1 101 ? 36.380 -12.323 2.382 1.00 8.81 100 PRO A N 1
ATOM 991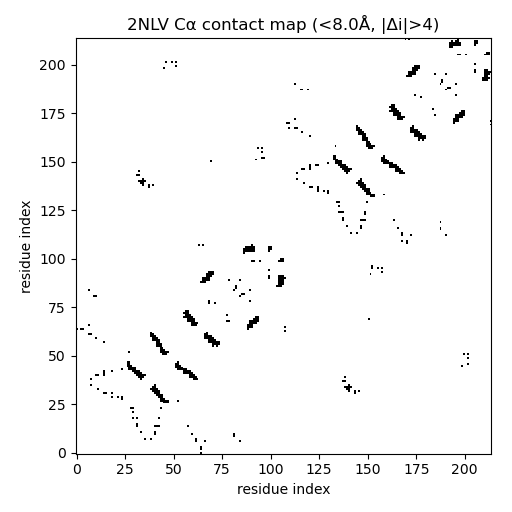 C CA . PRO A 1 101 ? 36.091 -11.690 1.103 1.00 8.22 100 PRO A CA 1
ATOM 992 C C . PRO A 1 101 ? 35.094 -12.389 0.226 1.00 8.65 100 PRO A C 1
ATOM 993 O O . PRO A 1 101 ? 34.236 -11.738 -0.330 1.00 7.98 100 PRO A O 1
ATOM 997 N N . TYR A 1 102 ? 35.155 -13.701 0.130 1.00 7.47 101 TYR A N 1
ATOM 998 C CA . TYR A 1 102 ? 34.280 -14.435 -0.786 1.00 7.42 101 TYR A CA 1
ATOM 999 C C . TYR A 1 102 ? 32.812 -14.271 -0.438 1.00 7.48 101 TYR A C 1
ATOM 1000 O O . TYR A 1 102 ? 31.935 -14.381 -1.319 1.00 9.68 101 TYR A O 1
ATOM 1009 N N . LYS A 1 103 ? 32.510 -13.923 0.805 1.00 6.28 102 LYS A N 1
ATOM 1010 C CA . LYS A 1 103 ? 31.123 -13.842 1.271 1.00 8.71 102 LYS A CA 1
ATOM 1011 C C . LYS A 1 103 ? 30.489 -12.491 1.074 1.00 6.68 102 LYS A C 1
ATOM 1012 O O . LYS A 1 103 ? 29.276 -12.356 1.107 1.00 7.06 102 LYS A O 1
ATOM 1017 N N . ARG A 1 104 ? 31.284 -11.461 0.885 1.00 6.94 103 ARG A N 1
ATOM 1018 C CA . ARG A 1 104 ? 30.770 -10.096 0.988 1.00 7.83 103 ARG A CA 1
ATOM 1019 C C . ARG A 1 104 ? 29.707 -9.766 -0.019 1.00 7.61 103 ARG A C 1
ATOM 1020 O O . ARG A 1 104 ? 28.707 -9.067 0.314 1.00 8.54 103 ARG A O 1
ATOM 1028 N N . GLN A 1 105 ? 29.847 -10.253 -1.238 1.00 7.18 104 GLN A N 1
ATOM 1029 C CA . GLN A 1 105 ? 28.840 -9.993 -2.279 1.00 7.71 104 GLN A CA 1
ATOM 1030 C C . GLN A 1 105 ? 27.532 -10.688 -1.976 1.00 7.82 104 GLN A C 1
ATOM 1031 O O . GLN A 1 105 ? 26.547 -10.437 -2.660 1.00 8.59 104 GLN A O 1
ATOM 1037 N N . TYR A 1 106 ? 27.528 -11.575 -0.985 1.00 7.05 105 TYR A N 1
ATOM 1038 C CA . TYR A 1 106 ? 26.363 -12.366 -0.607 1.00 7.70 105 TYR A CA 1
ATOM 1039 C C . TYR A 1 106 ? 25.829 -11.922 0.762 1.00 9.09 105 TYR A C 1
ATOM 1040 O O . TYR A 1 106 ? 24.973 -12.596 1.316 1.00 14.42 105 TYR A O 1
ATOM 1049 N N . T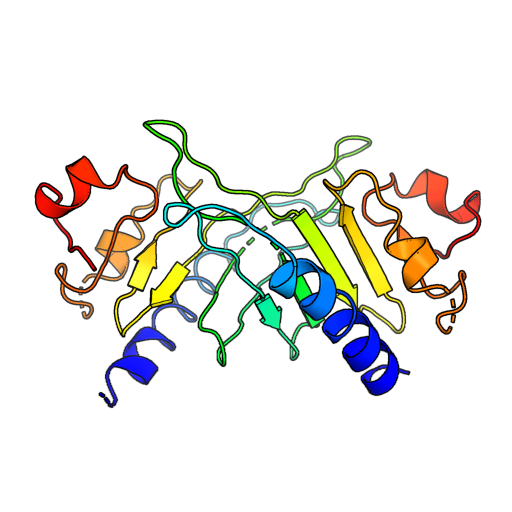HR A 1 107 ? 26.363 -10.856 1.320 1.00 8.40 106 THR A N 1
ATOM 1050 C CA . THR A 1 107 ? 25.849 -10.241 2.541 1.00 9.47 106 THR A CA 1
ATOM 1051 C C . THR A 1 107 ? 24.751 -9.243 2.198 1.00 8.73 106 THR A C 1
ATOM 1052 O O . THR A 1 107 ? 24.488 -8.891 1.046 1.00 8.14 106 THR A O 1
ATOM 1056 N N . ASP A 1 108 ? 24.196 -8.678 3.276 1.00 10.94 107 ASP A N 1
ATOM 1057 C CA . ASP A 1 108 ? 23.218 -7.624 3.139 1.00 12.20 107 ASP A CA 1
ATOM 1058 C C . ASP A 1 108 ? 23.824 -6.282 2.728 1.00 12.15 107 ASP A C 1
ATOM 1059 O O . ASP A 1 108 ? 23.092 -5.328 2.370 1.00 14.31 107 ASP A O 1
ATOM 1064 N N . TYR A 1 109 ? 25.152 -6.191 2.754 1.00 9.00 108 TYR A N 1
ATOM 1065 C CA . TYR A 1 109 ? 25.835 -4.913 2.576 1.00 7.80 108 TYR A CA 1
ATOM 1066 C C . TYR A 1 109 ? 26.551 -4.868 1.251 1.00 8.10 108 TYR A C 1
ATOM 1067 O O . TYR A 1 109 ? 25.935 -5.229 0.238 1.00 9.56 108 TYR A O 1
ATOM 1076 N N . GLY A 1 110 ? 27.810 -4.425 1.203 1.00 8.78 109 GLY A N 1
ATOM 1077 C CA . GLY A 1 110 ? 28.470 -4.115 -0.037 1.00 7.15 109 GLY A CA 1
ATOM 1078 C C . GLY A 1 110 ? 29.832 -4.721 -0.202 1.00 6.85 109 GLY A C 1
ATOM 1079 O O . GLY A 1 110 ? 30.291 -5.495 0.635 1.00 8.43 109 GLY A O 1
ATOM 1080 N N . VAL A 1 111 ? 30.465 -4.371 -1.314 1.00 8.61 110 VAL A N 1
ATOM 1081 C CA . VAL A 1 111 ? 31.804 -4.838 -1.607 1.00 8.98 110 VAL A CA 1
ATOM 1082 C C . VAL A 1 111 ? 32.627 -3.632 -1.984 1.00 11.31 110 VAL A C 1
ATOM 1083 O O . VAL A 1 111 ? 32.097 -2.564 -2.241 1.00 13.13 110 VAL A O 1
ATOM 1087 N N . ALA A 1 112 ? 33.933 -3.786 -2.078 1.00 11.10 111 ALA A N 1
ATOM 1088 C CA . ALA A 1 112 ? 34.783 -2.701 -2.622 1.00 17.25 111 ALA A CA 1
ATOM 1089 C C . ALA A 1 112 ? 34.305 -2.299 -4.076 1.00 12.70 111 ALA A C 1
ATOM 1090 O O . ALA A 1 112 ? 34.086 -1.156 -4.486 1.00 25.46 111 ALA A O 1
ATOM 1093 N N . LYS B 1 4 ? 58.053 19.589 24.278 1.00 31.44 3 LYS B N 1
ATOM 1094 C CA . LYS B 1 4 ? 58.521 18.404 23.496 1.00 27.61 3 LYS B CA 1
ATOM 1095 C C . LYS B 1 4 ? 57.412 17.725 22.665 1.00 24.89 3 LYS B C 1
ATOM 1096 O O . LYS B 1 4 ? 57.682 16.758 21.943 1.00 22.53 3 LYS B O 1
ATOM 1098 N N . LEU B 1 5 ? 56.182 18.221 22.750 1.00 22.42 4 LEU B N 1
ATOM 1099 C CA . LEU B 1 5 ? 55.055 17.509 22.106 1.00 21.39 4 LEU B CA 1
ATOM 1100 C C . LEU B 1 5 ? 55.253 17.405 20.598 1.00 18.46 4 LEU B C 1
ATOM 1101 O O . LEU B 1 5 ? 55.197 16.305 20.036 1.00 16.51 4 LEU B O 1
ATOM 1106 N N . VAL B 1 6 ? 55.488 18.527 19.922 1.00 20.20 5 VAL B N 1
ATOM 1107 C CA . VAL B 1 6 ? 55.649 18.493 18.474 1.00 20.67 5 VAL B CA 1
ATOM 1108 C C . VAL B 1 6 ? 56.844 17.613 18.079 1.00 18.30 5 VAL B C 1
ATOM 1109 O O . VAL B 1 6 ? 56.747 16.808 17.144 1.00 18.42 5 VAL B O 1
ATOM 1113 N N . LYS B 1 7 ? 57.947 17.721 18.803 1.00 16.99 6 LYS B N 1
ATOM 1114 C CA . LYS B 1 7 ? 59.161 16.912 18.562 1.00 16.35 6 LYS B CA 1
ATOM 1115 C C . LYS B 1 7 ? 58.878 15.381 18.616 1.00 15.34 6 LYS B C 1
ATOM 1116 O O . LYS B 1 7 ? 59.281 14.594 17.736 1.00 15.59 6 LYS B O 1
ATOM 1119 N N . TYR B 1 8 ? 58.221 14.983 19.704 1.00 14.42 7 TYR B N 1
ATOM 1120 C CA . TYR B 1 8 ? 57.911 13.573 19.930 1.00 14.21 7 TYR B CA 1
ATOM 1121 C C . TYR B 1 8 ? 56.856 13.085 18.937 1.00 12.08 7 TYR B C 1
ATOM 1122 O O . TYR B 1 8 ? 56.959 11.936 18.449 1.00 12.72 7 TYR B O 1
ATOM 1131 N N . GLN B 1 9 ? 55.889 13.925 18.574 1.00 11.97 8 GLN B N 1
ATOM 1132 C CA . GLN B 1 9 ? 54.931 13.562 17.488 1.00 13.83 8 GLN B CA 1
ATOM 1133 C C . GLN B 1 9 ? 55.687 13.231 16.204 1.00 14.37 8 GLN B C 1
ATOM 1134 O O . GLN B 1 9 ? 55.405 12.232 15.510 1.00 13.47 8 GLN B O 1
ATOM 1140 N N . GLU B 1 10 ? 56.676 14.046 15.885 1.00 14.28 9 GLU B N 1
ATOM 1141 C CA . GLU B 1 10 ? 57.364 13.860 14.610 1.00 12.30 9 GLU B CA 1
ATOM 1142 C C . GLU B 1 10 ? 58.205 12.613 14.617 1.00 12.88 9 GLU B C 1
ATOM 1143 O O . GLU B 1 10 ? 58.218 11.883 13.640 1.00 13.52 9 GLU B O 1
ATOM 1149 N N . LEU B 1 11 ? 58.852 12.316 15.727 1.00 12.09 10 LEU B N 1
ATOM 1150 C CA . LEU B 1 11 ? 59.685 11.138 15.846 1.00 12.31 10 LEU B CA 1
ATOM 1151 C C . LEU B 1 11 ? 58.845 9.854 15.785 1.00 12.26 10 LEU B C 1
ATOM 1152 O O . LEU B 1 11 ? 59.205 8.899 15.132 1.00 11.59 10 LEU B O 1
ATOM 1157 N N . VAL B 1 12 ? 57.731 9.820 16.522 1.00 12.51 11 VAL B N 1
ATOM 1158 C CA . VAL B 1 12 ? 56.872 8.634 16.519 1.00 10.83 11 VAL B CA 1
ATOM 1159 C C . VAL B 1 12 ? 56.313 8.437 15.109 1.00 10.59 11 VAL B C 1
ATOM 1160 O O . VAL B 1 12 ? 56.336 7.309 14.614 1.00 9.93 11 VAL B O 1
ATOM 1164 N N . LYS B 1 13 ? 55.848 9.501 14.457 1.00 10.49 12 LYS B N 1
ATOM 1165 C CA . LYS B 1 13 ? 55.365 9.382 13.094 1.00 9.90 12 LYS B CA 1
ATOM 1166 C C . LYS B 1 13 ? 56.432 8.866 12.146 1.00 11.37 12 LYS B C 1
ATOM 1167 O O . LYS B 1 13 ? 56.151 7.991 11.321 1.00 11.02 12 LYS B O 1
ATOM 1173 N N . LYS B 1 14 ? 57.650 9.355 12.285 1.00 11.94 13 LYS B N 1
ATOM 1174 C CA . LYS B 1 14 ? 58.719 8.895 11.409 1.00 11.94 13 LYS B CA 1
ATOM 1175 C C . LYS B 1 14 ? 59.027 7.412 11.580 1.00 12.37 13 LYS B C 1
ATOM 1176 O O . LYS B 1 14 ? 59.139 6.667 10.597 1.00 11.61 13 LYS B O 1
ATOM 1182 N N A LEU B 1 15 ? 59.168 6.958 12.828 0.50 10.80 14 LEU B N 1
ATOM 1183 N N B LEU B 1 15 ? 59.131 6.981 12.827 0.50 9.77 14 LEU B N 1
ATOM 1184 C CA A LEU B 1 15 ? 59.445 5.541 13.084 0.50 11.97 14 LEU B CA 1
ATOM 1185 C CA B LEU B 1 15 ? 59.421 5.596 13.113 0.50 11.03 14 LEU B CA 1
ATOM 1186 C C A LEU B 1 15 ? 58.333 4.654 12.546 0.50 11.04 14 LEU B C 1
ATOM 1187 C C B LEU B 1 15 ? 58.339 4.653 12.590 0.50 10.64 14 LEU B C 1
ATOM 1188 O O A LEU B 1 15 ? 58.596 3.668 11.840 0.50 8.75 14 LEU B O 1
ATOM 1189 O O B LEU B 1 15 ? 58.627 3.622 11.959 0.50 8.44 14 LEU B O 1
ATOM 1198 N N . LEU B 1 16 ? 57.084 4.996 12.873 1.00 9.10 15 LEU B N 1
ATOM 1199 C CA . LEU B 1 16 ? 55.984 4.156 12.428 1.00 9.59 15 LEU B CA 1
ATOM 1200 C C . LEU B 1 16 ? 55.837 4.132 10.928 1.00 8.69 15 LEU B C 1
ATOM 1201 O O . LEU B 1 16 ? 55.551 3.099 10.341 1.00 8.75 15 LEU B O 1
ATOM 1206 N N . THR B 1 17 ? 56.027 5.286 10.305 1.00 9.16 16 THR B N 1
ATOM 1207 C CA . THR B 1 17 ? 56.036 5.337 8.853 1.00 8.76 16 THR B CA 1
ATOM 1208 C C . THR B 1 17 ? 57.138 4.414 8.266 1.00 8.45 16 THR B C 1
ATOM 1209 O O . THR B 1 17 ? 56.898 3.737 7.273 1.00 8.84 16 THR B O 1
ATOM 1213 N N . ASN B 1 18 ? 58.338 4.404 8.841 1.00 8.90 17 ASN B N 1
ATOM 1214 C CA . ASN B 1 18 ? 59.371 3.511 8.334 1.00 9.50 17 ASN B CA 1
ATOM 1215 C C . ASN B 1 18 ? 58.944 2.060 8.348 1.00 9.58 17 ASN B C 1
ATOM 1216 O O . ASN B 1 18 ? 59.099 1.342 7.378 1.00 9.50 17 ASN B O 1
ATOM 1221 N N . TYR B 1 19 ? 58.396 1.633 9.499 1.00 9.16 18 TYR B N 1
ATOM 1222 C CA . TYR B 1 19 ? 57.963 0.290 9.623 1.00 9.76 18 TYR B CA 1
ATOM 1223 C C . TYR B 1 19 ? 56.816 -0.016 8.663 1.00 9.38 18 TYR B C 1
ATOM 1224 O O . TYR B 1 19 ? 56.841 -1.019 7.977 1.00 9.50 18 TYR B O 1
ATOM 1233 N N . ALA B 1 20 ? 55.811 0.871 8.578 1.00 7.84 19 ALA B N 1
ATOM 1234 C CA . ALA B 1 20 ? 54.665 0.556 7.737 1.00 8.82 19 ALA B CA 1
ATOM 1235 C C . ALA B 1 20 ? 55.044 0.490 6.254 1.00 8.33 19 ALA B C 1
ATOM 1236 O O . ALA B 1 20 ? 54.520 -0.340 5.513 1.00 9.37 19 ALA B O 1
ATOM 1238 N N . SER B 1 21 ? 55.908 1.407 5.847 1.00 8.94 20 SER B N 1
ATOM 1239 C CA . SER B 1 21 ? 56.361 1.473 4.474 1.00 8.98 20 SER B CA 1
ATOM 1240 C C . SER B 1 21 ? 57.235 0.288 4.047 1.00 8.62 20 SER B C 1
ATOM 1241 O O . SER B 1 21 ? 57.348 0.011 2.870 1.00 8.74 20 SER B O 1
ATOM 1244 N N . ASP B 1 22 ? 57.824 -0.380 5.031 1.00 8.19 21 ASP B N 1
ATOM 1245 C CA . ASP B 1 22 ? 58.707 -1.537 4.806 1.00 8.05 21 ASP B CA 1
ATOM 1246 C C . ASP B 1 22 ? 57.991 -2.875 4.935 1.00 9.52 21 ASP B C 1
ATOM 1247 O O . ASP B 1 22 ? 58.560 -3.927 4.637 1.00 11.35 21 ASP B O 1
ATOM 1252 N N . ASP B 1 23 ? 56.695 -2.855 5.276 1.00 7.70 22 ASP B N 1
ATOM 1253 C CA . ASP B 1 23 ? 55.883 -4.057 5.518 1.00 8.75 22 ASP B CA 1
ATOM 1254 C C . ASP B 1 23 ? 55.426 -4.636 4.205 1.00 9.51 22 ASP B C 1
ATOM 1255 O O . ASP B 1 23 ? 54.686 -4.009 3.468 1.00 10.49 22 ASP B O 1
ATOM 1260 N N A VAL B 1 24 ? 55.824 -5.881 3.941 0.50 8.52 23 VAL B N 1
ATOM 1261 N N B VAL B 1 24 ? 55.856 -5.876 3.956 0.50 11.18 23 VAL B N 1
ATOM 1262 C CA A VAL B 1 24 ? 55.492 -6.595 2.704 0.50 7.44 23 VAL B CA 1
ATOM 1263 C CA B VAL B 1 24 ? 55.709 -6.586 2.680 0.50 11.44 23 VAL B CA 1
ATOM 1264 C C A VAL B 1 24 ? 54.254 -7.546 2.764 0.50 4.81 23 VAL B C 1
ATOM 1265 C C B VAL B 1 24 ? 54.545 -7.605 2.653 0.50 13.90 23 VAL B C 1
ATOM 1266 O O A VAL B 1 24 ? 54.137 -8.497 1.974 0.50 6.25 23 VAL B O 1
ATOM 1267 O O B VAL B 1 24 ? 54.530 -8.605 1.907 0.50 15.84 23 VAL B O 1
ATOM 1274 N N A SER B 1 25 ? 53.351 -7.285 3.676 0.50 8.51 24 SER B N 1
ATOM 1275 N N B SER B 1 25 ? 53.572 -7.332 3.480 0.50 11.71 24 SER B N 1
ATOM 1276 C CA A SER B 1 25 ? 52.092 -8.052 3.697 0.50 8.06 24 SER B CA 1
ATOM 1277 C CA B SER B 1 25 ? 52.305 -8.058 3.457 0.50 13.27 24 SER B CA 1
ATOM 1278 C C A SER B 1 25 ? 51.505 -8.119 2.277 0.50 7.90 24 SER B C 1
ATOM 1279 C C B SER B 1 25 ? 51.839 -8.327 2.053 0.50 14.31 24 SER B C 1
ATOM 1280 O O A SER B 1 25 ? 51.577 -7.132 1.533 0.50 3.91 24 SER B O 1
ATOM 1281 O O B SER B 1 25 ? 52.255 -7.659 1.095 0.50 19.47 24 SER B O 1
ATOM 1286 N N . ASP B 1 26 ? 50.923 -9.263 1.902 1.00 8.60 25 ASP B N 1
ATOM 1287 C CA . ASP B 1 26 ? 50.358 -9.479 0.564 1.00 8.26 25 ASP B CA 1
ATOM 1288 C C . ASP B 1 26 ? 49.085 -8.686 0.297 1.00 8.20 25 ASP B C 1
ATOM 1289 O O . ASP B 1 26 ? 48.572 -7.973 1.183 1.00 8.88 25 ASP B O 1
ATOM 1294 N N . GLN B 1 27 ? 48.589 -8.750 -0.910 1.00 7.68 26 GLN B N 1
ATOM 1295 C CA . GLN B 1 27 ? 47.487 -7.926 -1.348 1.00 9.56 26 GLN B CA 1
ATOM 1296 C C . GLN B 1 27 ? 46.230 -8.165 -0.513 1.00 11.58 26 GLN B C 1
ATOM 1297 O O . GLN B 1 27 ? 45.357 -7.310 -0.496 1.00 11.68 26 GLN B O 1
ATOM 1303 N N . ASP B 1 28 ? 46.155 -9.276 0.212 1.00 9.04 27 ASP B N 1
ATOM 1304 C CA . ASP B 1 28 ? 44.975 -9.583 1.003 1.00 8.92 27 ASP B CA 1
ATOM 1305 C C . ASP B 1 28 ? 45.027 -9.038 2.412 1.00 9.12 27 ASP B C 1
ATOM 1306 O O . ASP B 1 28 ? 44.053 -9.163 3.163 1.00 9.02 27 ASP B O 1
ATOM 1311 N N . VAL B 1 29 ? 46.150 -8.439 2.780 1.00 7.95 28 VAL B N 1
ATOM 1312 C CA . VAL B 1 29 ? 46.305 -7.825 4.077 1.00 9.02 28 VAL B CA 1
ATOM 1313 C C . VAL B 1 29 ? 46.719 -6.358 3.895 1.00 8.73 28 VAL B C 1
ATOM 1314 O O . VAL B 1 29 ? 47.734 -6.050 3.319 1.00 10.57 28 VAL B O 1
ATOM 1318 N N . GLU B 1 30 ? 45.882 -5.468 4.358 1.00 8.46 29 GLU B N 1
ATOM 1319 C CA . GLU B 1 30 ? 46.149 -4.052 4.319 1.00 9.10 29 GLU B CA 1
ATOM 1320 C C . GLU B 1 30 ? 47.115 -3.679 5.449 1.00 8.67 29 GLU B C 1
ATOM 1321 O O . GLU B 1 30 ? 46.891 -3.997 6.601 1.00 9.78 29 GLU B O 1
ATOM 1327 N N . VAL B 1 31 ? 48.128 -2.896 5.104 1.00 7.09 30 VAL B N 1
ATOM 1328 C CA . VAL B 1 31 ? 49.025 -2.280 6.033 1.00 6.52 30 VAL B CA 1
ATOM 1329 C C . VAL B 1 31 ? 48.449 -0.912 6.320 1.00 8.48 30 VAL B C 1
ATOM 1330 O O . VAL B 1 31 ? 48.328 -0.089 5.392 1.00 9.53 30 VAL B O 1
ATOM 1334 N N . GLN B 1 32 ? 48.084 -0.660 7.575 1.00 7.88 31 GLN B N 1
ATOM 1335 C CA . GLN B 1 32 ? 47.513 0.650 7.927 1.00 7.64 31 GLN B CA 1
ATOM 1336 C C . GLN B 1 32 ? 48.459 1.414 8.828 1.00 7.84 31 GLN B C 1
ATOM 1337 O O . GLN B 1 32 ? 49.101 0.873 9.741 1.00 9.08 31 GLN B O 1
ATOM 1343 N N . LEU B 1 33 ? 48.542 2.706 8.557 1.00 8.11 32 LEU B N 1
ATOM 1344 C CA . LEU B 1 33 ? 49.214 3.657 9.396 1.00 8.19 32 LEU B CA 1
ATOM 1345 C C . LEU B 1 33 ? 48.139 4.566 9.952 1.00 9.14 32 LEU B C 1
ATOM 1346 O O . LEU B 1 33 ? 47.382 5.201 9.199 1.00 8.61 32 LEU B O 1
ATOM 1351 N N . ILE B 1 34 ? 48.072 4.662 11.269 1.00 8.80 33 ILE B N 1
ATOM 1352 C CA . ILE B 1 34 ? 46.982 5.374 11.944 1.00 8.93 33 ILE B CA 1
ATOM 1353 C C . ILE B 1 34 ? 47.654 6.415 12.814 1.00 9.48 33 ILE B C 1
ATOM 1354 O O . ILE B 1 34 ? 48.370 6.117 13.765 1.00 10.55 33 ILE B O 1
ATOM 1359 N N . LEU B 1 35 ? 47.405 7.666 12.478 1.00 8.71 34 LEU B N 1
ATOM 1360 C CA . LEU B 1 35 ? 48.014 8.776 13.182 1.00 9.30 34 LEU B CA 1
ATOM 1361 C C . LEU B 1 35 ? 46.904 9.705 13.683 1.00 8.71 34 LEU B C 1
ATOM 1362 O O . LEU B 1 35 ? 46.351 10.484 12.903 1.00 12.41 34 LEU B O 1
ATOM 1367 N N . ASP B 1 36 ? 46.591 9.664 14.950 1.00 9.57 35 ASP B N 1
ATOM 1368 C CA . ASP B 1 36 ? 45.609 10.565 15.557 1.00 8.32 35 ASP B CA 1
ATOM 1369 C C . ASP B 1 36 ? 46.404 11.586 16.351 1.00 9.44 35 ASP B C 1
ATOM 1370 O O . ASP B 1 36 ? 46.903 11.318 17.434 1.00 9.60 35 ASP B O 1
ATOM 1375 N N . THR B 1 37 ? 46.529 12.769 15.758 1.00 11.59 36 THR B N 1
ATOM 1376 C CA . THR B 1 37 ? 47.322 13.829 16.354 1.00 14.79 36 THR B CA 1
ATOM 1377 C C . THR B 1 37 ? 46.585 14.678 17.361 1.00 15.39 36 THR B C 1
ATOM 1378 O O . THR B 1 37 ? 47.212 15.543 17.990 1.00 18.81 36 THR B O 1
ATOM 1382 N N A GLU B 1 38 ? 45.290 14.453 17.538 0.50 11.17 37 GLU B N 1
ATOM 1383 N N B GLU B 1 38 ? 45.274 14.493 17.479 0.50 12.23 37 GLU B N 1
ATOM 1384 C CA A GLU B 1 38 ? 44.478 15.199 18.507 0.50 10.70 37 GLU B CA 1
ATOM 1385 C CA B GLU B 1 38 ? 44.472 15.193 18.487 0.50 10.65 37 GLU B CA 1
ATOM 1386 C C A GLU B 1 38 ? 44.445 14.518 19.860 0.50 11.69 37 GLU B C 1
ATOM 1387 C C B GLU B 1 38 ? 44.641 14.493 19.821 0.50 11.14 37 GLU B C 1
ATOM 1388 O O A GLU B 1 38 ? 44.430 15.193 20.878 0.50 11.36 37 GLU B O 1
ATOM 1389 O O B GLU B 1 38 ? 45.063 15.114 20.776 0.50 10.19 37 GLU B O 1
ATOM 1394 N N . ARG B 1 39 ? 44.355 13.189 19.858 1.00 9.95 38 ARG B N 1
ATOM 1395 C CA . ARG B 1 39 ? 44.426 12.408 21.096 1.00 11.43 38 ARG B CA 1
ATOM 1396 C C . ARG B 1 39 ? 45.757 11.663 21.224 1.00 10.11 38 ARG B C 1
ATOM 1397 O O . ARG B 1 39 ? 45.981 10.982 22.235 1.00 11.59 38 ARG B O 1
ATOM 1405 N N . ASN B 1 40 ? 46.642 11.854 20.251 1.00 8.76 39 ASN B N 1
ATOM 1406 C CA . ASN B 1 40 ? 48.013 11.307 20.292 1.00 8.84 39 ASN B CA 1
ATOM 1407 C C . ASN B 1 40 ? 48.073 9.797 20.458 1.00 8.95 39 ASN B C 1
ATOM 1408 O O . ASN B 1 40 ? 48.710 9.249 21.350 1.00 10.08 39 ASN B O 1
ATOM 1413 N N . HIS B 1 41 ? 47.464 9.122 19.492 1.00 8.17 40 HIS B N 1
ATOM 1414 C CA . HIS B 1 41 ? 47.489 7.650 19.371 1.00 8.32 40 HIS B CA 1
ATOM 1415 C C . HIS B 1 41 ? 48.008 7.342 17.976 1.00 8.79 40 HIS B C 1
ATOM 1416 O O . HIS B 1 41 ? 47.513 7.886 16.986 1.00 9.44 40 HIS B O 1
ATOM 1423 N N . TYR B 1 42 ? 49.031 6.467 17.895 1.00 8.62 41 TYR B N 1
ATOM 1424 C CA . TYR B 1 42 ? 49.734 6.216 16.641 1.00 8.02 41 TYR B CA 1
ATOM 1425 C C . TYR B 1 42 ? 49.974 4.734 16.513 1.00 7.73 41 TYR B C 1
ATOM 1426 O O . TYR B 1 42 ? 50.533 4.077 17.409 1.00 9.50 41 TYR B O 1
ATOM 1435 N N . GLN B 1 43 ? 49.544 4.141 15.400 1.00 8.18 42 GLN B N 1
ATOM 1436 C CA . GLN B 1 43 ? 49.569 2.700 15.226 1.00 8.28 42 GLN B CA 1
ATOM 1437 C C . GLN B 1 43 ? 50.018 2.287 13.827 1.00 7.20 42 GLN B C 1
ATOM 1438 O O . GLN B 1 43 ? 49.802 3.004 12.841 1.00 8.28 42 GLN B O 1
ATOM 1444 N N . TRP B 1 44 ? 50.634 1.114 13.753 1.00 7.22 43 TRP B N 1
ATOM 1445 C CA . TRP B 1 44 ? 50.884 0.382 12.525 1.00 7.09 43 TRP B CA 1
ATOM 1446 C C . TRP B 1 44 ? 50.115 -0.929 12.627 1.00 7.53 43 TRP B C 1
ATOM 1447 O O . TRP B 1 44 ? 50.329 -1.666 13.584 1.00 7.73 43 TRP B O 1
ATOM 1474 N N . ASN B 1 46 ? 48.008 -4.488 10.659 1.00 7.55 45 ASN B N 1
ATOM 1475 C CA . ASN B 1 46 ? 47.774 -5.348 9.532 1.00 7.47 45 ASN B CA 1
ATOM 1476 C C . ASN B 1 46 ? 46.310 -5.797 9.646 1.00 8.21 45 ASN B C 1
ATOM 1477 O O . ASN B 1 46 ? 45.902 -6.347 10.688 1.00 8.20 45 ASN B O 1
ATOM 1482 N N . VAL B 1 47 ? 45.525 -5.623 8.577 1.00 8.06 46 VAL B N 1
ATOM 1483 C CA . VAL B 1 47 ? 44.078 -5.881 8.577 1.00 7.16 46 VAL B CA 1
ATOM 1484 C C . VAL B 1 47 ? 43.689 -6.538 7.271 1.00 8.49 46 VAL B C 1
ATOM 1485 O O . VAL B 1 47 ? 43.762 -5.920 6.212 1.00 8.23 46 VAL B O 1
ATOM 1489 N N . GLY B 1 48 ? 43.264 -7.800 7.333 1.00 7.25 47 GLY B N 1
ATOM 1490 C CA . GLY B 1 48 ? 42.848 -8.503 6.125 1.00 8.01 47 GLY B CA 1
ATOM 1491 C C . GLY B 1 48 ? 42.607 -9.956 6.383 1.00 7.09 47 GLY B C 1
ATOM 1492 O O . GLY B 1 48 ? 42.089 -10.310 7.428 1.00 6.47 47 GLY B O 1
ATOM 1493 N N . TRP B 1 49 ? 42.936 -10.787 5.403 1.00 6.58 48 TRP B N 1
ATOM 1494 C CA . TRP B 1 49 ? 42.633 -12.211 5.425 1.00 6.34 48 TRP B CA 1
ATOM 1495 C C . TRP B 1 49 ? 43.755 -13.002 4.825 1.00 8.46 48 TRP B C 1
ATOM 1496 O O . TRP B 1 49 ? 44.422 -12.526 3.923 1.00 8.42 48 TRP B O 1
ATOM 1507 N N A GLN B 1 50 ? 44.022 -14.177 5.349 0.50 8.02 49 GLN B N 1
ATOM 1508 N N B GLN B 1 50 ? 43.935 -14.204 5.355 0.50 6.52 49 GLN B N 1
ATOM 1509 C CA A GLN B 1 50 ? 44.851 -15.148 4.626 0.50 9.35 49 GLN B CA 1
ATOM 1510 C CA B GLN B 1 50 ? 44.847 -15.224 4.814 0.50 6.70 49 GLN B CA 1
ATOM 1511 C C A GLN B 1 50 ? 43.992 -16.397 4.634 0.50 7.94 49 GLN B C 1
ATOM 1512 C C B GLN B 1 50 ? 43.979 -16.479 4.666 0.50 6.05 49 GLN B C 1
ATOM 1513 O O A GLN B 1 50 ? 43.746 -16.976 5.681 0.50 8.23 49 GLN B O 1
ATOM 1514 O O B GLN B 1 50 ? 43.722 -17.174 5.639 0.50 7.38 49 GLN B O 1
ATOM 1525 N N . GLY B 1 51 ? 43.471 -16.729 3.469 1.00 9.27 50 GLY B N 1
ATOM 1526 C CA . GLY B 1 51 ? 42.420 -17.787 3.361 1.00 7.81 50 GLY B CA 1
ATOM 1527 C C . GLY B 1 51 ? 41.236 -17.449 4.241 1.00 8.84 50 GLY B C 1
ATOM 1528 O O . GLY B 1 51 ? 40.770 -16.322 4.182 1.00 9.31 50 GLY B O 1
ATOM 1529 N N . LEU B 1 52 ? 40.820 -18.364 5.102 1.00 7.35 51 LEU B N 1
ATOM 1530 C CA . LEU B 1 52 ? 39.692 -18.156 6.016 1.00 8.84 51 LEU B CA 1
ATOM 1531 C C . LEU B 1 52 ? 40.165 -17.626 7.345 1.00 6.38 51 LEU B C 1
ATOM 1532 O O . LEU B 1 52 ? 39.381 -17.583 8.304 1.00 9.23 51 LEU B O 1
ATOM 1537 N N . ASN B 1 53 ? 41.449 -17.295 7.467 1.00 7.69 52 ASN B N 1
ATOM 1538 C CA . ASN B 1 53 ? 41.970 -16.737 8.706 1.00 8.22 52 ASN B CA 1
ATOM 1539 C C . ASN B 1 53 ? 41.895 -15.231 8.713 1.00 7.06 52 ASN B C 1
ATOM 1540 O O . ASN B 1 53 ? 42.505 -14.595 7.858 1.00 7.69 52 ASN B O 1
ATOM 1545 N N . ARG B 1 54 ? 41.239 -14.651 9.693 1.00 6.33 53 ARG B N 1
ATOM 1546 C CA . ARG B 1 54 ? 41.192 -13.195 9.837 1.00 7.10 53 ARG B CA 1
ATOM 1547 C C . ARG B 1 54 ? 42.531 -12.706 10.355 1.00 7.89 53 ARG B C 1
ATOM 1548 O O . ARG B 1 54 ? 42.984 -13.158 11.398 1.00 9.81 53 ARG B O 1
ATOM 1556 N N . ILE B 1 55 ? 43.113 -11.744 9.674 1.00 6.81 54 ILE B N 1
ATOM 1557 C CA . ILE B 1 55 ? 44.347 -11.072 10.132 1.00 8.03 54 ILE B CA 1
ATOM 1558 C C . ILE B 1 55 ? 43.893 -9.713 10.659 1.00 8.17 54 ILE B C 1
ATOM 1559 O O . ILE B 1 55 ? 43.344 -8.864 9.911 1.00 8.09 54 ILE B O 1
ATOM 1564 N N . TYR B 1 56 ? 44.054 -9.484 11.950 1.00 7.63 55 TYR B N 1
ATOM 1565 C CA . TYR B 1 56 ? 43.657 -8.232 12.555 1.00 8.97 55 TYR B CA 1
ATOM 1566 C C . TYR B 1 56 ? 44.587 -8.017 13.731 1.00 9.96 55 TYR B C 1
ATOM 1567 O O . TYR B 1 56 ? 44.413 -8.601 14.799 1.00 9.43 55 TYR B O 1
ATOM 1576 N N A ARG B 1 57 ? 45.594 -7.183 13.548 0.50 8.71 56 ARG B N 1
ATOM 1577 N N B ARG B 1 57 ? 45.579 -7.173 13.526 0.50 8.85 56 ARG B N 1
ATOM 1578 C CA A ARG B 1 57 ? 46.652 -7.048 14.558 0.50 9.16 56 ARG B CA 1
ATOM 1579 C CA B ARG B 1 57 ? 46.555 -6.919 14.569 0.50 9.70 56 ARG B CA 1
ATOM 1580 C C A ARG B 1 57 ? 47.281 -5.681 14.506 0.50 8.61 56 ARG B C 1
ATOM 1581 C C B ARG B 1 57 ? 47.115 -5.528 14.507 0.50 7.61 56 ARG B C 1
ATOM 1582 O O A ARG B 1 57 ? 47.649 -5.241 13.385 0.50 6.96 56 ARG B O 1
ATOM 1583 O O B ARG B 1 57 ? 47.265 -4.898 13.443 0.50 7.16 56 ARG B O 1
ATOM 1598 N N . CYS B 1 58 ? 47.445 -5.028 15.677 1.00 8.71 57 CYS B N 1
ATOM 1599 C CA . CYS B 1 58 ? 48.290 -3.862 15.775 1.00 7.82 57 CYS B CA 1
ATOM 1600 C C . CYS B 1 58 ? 49.697 -4.314 16.065 1.00 8.61 57 CYS B C 1
ATOM 1601 O O . CYS B 1 58 ? 49.940 -4.984 17.045 1.00 9.67 57 CYS B O 1
ATOM 1604 N N . VAL B 1 59 ? 50.597 -3.936 15.165 1.00 8.29 58 VAL B N 1
ATOM 1605 C CA . VAL B 1 59 ? 51.974 -4.396 15.287 1.00 7.96 58 VAL B CA 1
ATOM 1606 C C . VAL B 1 59 ? 52.758 -3.533 16.250 1.00 8.37 58 VAL B C 1
ATOM 1607 O O . VAL B 1 59 ? 53.493 -4.054 17.107 1.00 7.76 58 VAL B O 1
ATOM 1611 N N . ILE B 1 60 ? 52.683 -2.213 16.122 1.00 7.00 59 ILE B N 1
ATOM 1612 C CA . ILE B 1 60 ? 53.240 -1.309 17.075 1.00 7.75 59 ILE B CA 1
ATOM 1613 C C . ILE B 1 60 ? 52.230 -0.201 17.370 1.00 7.16 59 ILE B C 1
ATOM 1614 O O . ILE B 1 60 ? 51.600 0.288 16.437 1.00 7.84 59 ILE B O 1
ATOM 1619 N N . HIS B 1 61 ? 52.114 0.176 18.628 1.00 6.33 60 HIS B N 1
ATOM 1620 C CA . HIS B 1 61 ? 51.268 1.263 19.067 1.00 6.65 60 HIS B CA 1
ATOM 1621 C C . HIS B 1 61 ? 52.052 2.174 19.986 1.00 7.54 60 HIS B C 1
ATOM 1622 O O . HIS B 1 61 ? 52.600 1.674 20.990 1.00 7.92 60 HIS B O 1
ATOM 1629 N N . PHE B 1 62 ? 52.061 3.474 19.702 1.00 8.08 61 PHE B N 1
ATOM 1630 C CA . PHE B 1 62 ? 52.623 4.491 20.581 1.00 8.05 61 PHE B CA 1
ATOM 1631 C C . PHE B 1 62 ? 51.576 5.507 20.895 1.00 9.01 61 PHE B C 1
ATOM 1632 O O . PHE B 1 62 ? 50.852 5.965 19.992 1.00 10.37 61 PHE B O 1
ATOM 1640 N N . ASP B 1 63 ? 51.485 5.918 22.165 1.00 9.49 62 ASP B N 1
ATOM 1641 C CA . ASP B 1 63 ? 50.738 7.101 22.586 1.00 10.14 62 ASP B CA 1
ATOM 1642 C C . ASP B 1 63 ? 51.711 8.174 23.020 1.00 10.13 62 ASP B C 1
ATOM 1643 O O . ASP B 1 63 ? 52.865 7.873 23.350 1.00 9.98 62 ASP B O 1
ATOM 1648 N N . ILE B 1 64 ? 51.245 9.421 23.034 1.00 9.89 63 ILE B N 1
ATOM 1649 C CA . ILE B 1 64 ? 51.998 10.501 23.715 1.00 10.77 63 ILE B CA 1
ATOM 1650 C C . ILE B 1 64 ? 51.059 11.052 24.761 1.00 10.95 63 ILE B C 1
ATOM 1651 O O . ILE B 1 64 ? 49.964 11.513 24.422 1.00 12.44 63 ILE B O 1
ATOM 1656 N N A LYS B 1 65 ? 51.473 11.020 26.033 0.50 12.44 64 LYS B N 1
ATOM 1657 N N B LYS B 1 65 ? 51.531 11.080 26.015 0.50 10.31 64 LYS B N 1
ATOM 1658 C CA A LYS B 1 65 ? 50.630 11.469 27.129 0.50 14.67 64 LYS B CA 1
ATOM 1659 C CA B LYS B 1 65 ? 50.731 11.380 27.189 0.50 11.73 64 LYS B CA 1
ATOM 1660 C C A LYS B 1 65 ? 51.516 12.143 28.150 0.50 14.57 64 LYS B C 1
ATOM 1661 C C B LYS B 1 65 ? 51.611 12.185 28.105 0.50 12.92 64 LYS B C 1
ATOM 1662 O O A LYS B 1 65 ? 52.489 11.548 28.618 0.50 13.05 64 LYS B O 1
ATOM 1663 O O B LYS B 1 65 ? 52.701 11.727 28.438 0.50 10.24 64 LYS B O 1
ATOM 1674 N N . ASP B 1 66 ? 51.176 13.395 28.474 1.00 14.84 65 ASP B N 1
ATOM 1675 C CA . ASP B 1 66 ? 51.839 14.172 29.527 1.00 15.27 65 ASP B CA 1
ATOM 1676 C C . ASP B 1 66 ? 53.335 14.173 29.321 1.00 13.65 65 ASP B C 1
ATOM 1677 O O . ASP B 1 66 ? 54.128 13.912 30.250 1.00 15.63 65 ASP B O 1
ATOM 1682 N N . GLY B 1 67 ? 53.719 14.501 28.114 1.00 12.36 66 GLY B N 1
ATOM 1683 C CA . GLY B 1 67 ? 55.127 14.700 27.783 1.00 13.94 66 GLY B CA 1
ATOM 1684 C C . GLY B 1 67 ? 55.990 13.460 27.580 1.00 12.74 66 GLY B C 1
ATOM 1685 O O . GLY B 1 67 ? 57.217 13.595 27.401 1.00 14.05 66 GLY B O 1
ATOM 1686 N N . LYS B 1 68 ? 55.372 12.266 27.577 1.00 10.07 67 LYS B N 1
ATOM 1687 C CA . LYS B 1 68 ? 56.113 11.026 27.394 1.00 8.99 67 LYS B CA 1
ATOM 1688 C C . LYS B 1 68 ? 55.522 10.176 26.289 1.00 9.42 67 LYS B C 1
ATOM 1689 O O . LYS B 1 68 ? 54.336 10.229 26.042 1.00 11.10 67 LYS B O 1
ATOM 1695 N N . ILE B 1 69 ? 56.372 9.375 25.679 1.00 9.79 68 ILE B N 1
ATOM 1696 C CA . ILE B 1 69 ? 55.949 8.450 24.643 1.00 8.49 68 ILE B CA 1
ATOM 1697 C C . ILE B 1 69 ? 55.719 7.094 25.312 1.00 9.88 68 ILE B C 1
ATOM 1698 O O . ILE B 1 69 ? 56.625 6.559 25.938 1.00 9.78 68 ILE B O 1
ATOM 1703 N N . TRP B 1 70 ? 54.514 6.563 25.159 1.00 9.30 69 TRP B N 1
ATOM 1704 C CA . TRP B 1 70 ? 54.150 5.259 25.707 1.00 9.13 69 TRP B CA 1
ATOM 1705 C C . TRP B 1 70 ? 54.142 4.218 24.619 1.00 8.33 69 TRP B C 1
ATOM 1706 O O . TRP B 1 70 ? 53.392 4.289 23.666 1.00 9.27 69 TRP B O 1
ATOM 1717 N N . LEU B 1 71 ? 54.957 3.185 24.793 1.00 8.76 70 LEU B N 1
ATOM 1718 C CA . LEU B 1 71 ? 54.902 2.009 23.914 1.00 8.61 70 LEU B CA 1
ATOM 1719 C C . LEU B 1 71 ? 53.858 1.062 24.456 1.00 8.57 70 LEU B C 1
ATOM 1720 O O . LEU B 1 71 ? 53.998 0.531 25.583 1.00 9.19 70 LEU B O 1
ATOM 1725 N N . GLN B 1 72 ? 52.773 0.844 23.703 1.00 7.35 71 GLN B N 1
ATOM 1726 C CA . GLN B 1 72 ? 51.644 0.053 24.163 1.00 7.59 71 GLN B CA 1
ATOM 1727 C C . GLN B 1 72 ? 51.579 -1.341 23.566 1.00 7.28 71 GLN B C 1
ATOM 1728 O O . GLN B 1 72 ? 50.898 -2.218 24.114 1.00 8.19 71 GLN B O 1
ATOM 1734 N N . GLN B 1 73 ? 52.283 -1.578 22.459 1.00 7.78 72 GLN B N 1
ATOM 1735 C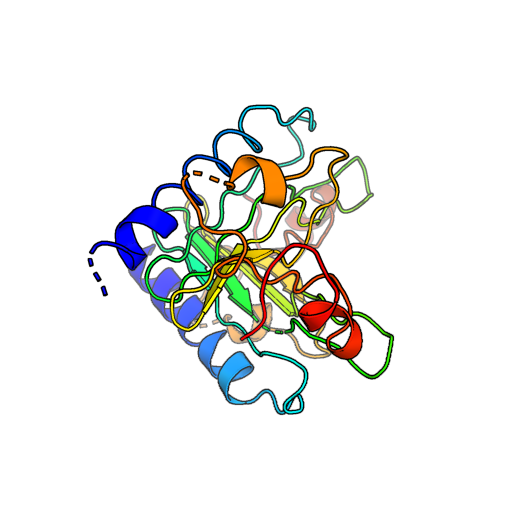 CA . GLN B 1 73 ? 52.197 -2.839 21.762 1.00 7.89 72 GLN B CA 1
ATOM 1736 C C . GLN B 1 73 ? 53.438 -2.899 20.894 1.00 7.47 72 GLN B C 1
ATOM 1737 O O . GLN B 1 73 ? 53.797 -1.934 20.228 1.00 8.14 72 GLN B O 1
ATOM 1743 N N . ASN B 1 74 ? 54.043 -4.088 20.855 1.00 7.66 73 ASN B N 1
ATOM 1744 C CA . ASN B 1 74 ? 55.166 -4.398 19.952 1.00 8.95 73 ASN B CA 1
ATOM 1745 C C . ASN B 1 74 ? 55.174 -5.894 19.611 1.00 9.45 73 ASN B C 1
ATOM 1746 O O . ASN B 1 74 ? 55.660 -6.720 20.400 1.00 11.27 73 ASN B O 1
ATOM 1751 N N . LEU B 1 75 ? 54.674 -6.237 18.436 1.00 8.32 74 LEU B N 1
ATOM 1752 C CA . LEU B 1 75 ? 54.635 -7.626 17.946 1.00 9.51 74 LEU B CA 1
ATOM 1753 C C . LEU B 1 75 ? 55.873 -7.979 17.149 1.00 12.63 74 LEU B C 1
ATOM 1754 O O . LEU B 1 75 ? 56.017 -9.139 16.716 1.00 12.46 74 LEU B O 1
ATOM 1759 N N . THR B 1 76 ? 56.756 -7.028 16.918 1.00 10.00 75 THR B N 1
ATOM 1760 C CA . THR B 1 76 ? 57.981 -7.316 16.169 1.00 9.84 75 THR B CA 1
ATOM 1761 C C . THR B 1 76 ? 59.024 -7.973 17.060 1.00 11.12 75 THR B C 1
ATOM 1762 O O . THR B 1 76 ? 58.898 -7.960 18.280 1.00 11.65 75 THR B O 1
ATOM 1766 N N A ASP B 1 77 ? 60.078 -8.495 16.439 0.50 13.44 76 ASP B N 1
ATOM 1767 N N B ASP B 1 77 ? 60.052 -8.519 16.408 0.50 12.68 76 ASP B N 1
ATOM 1768 C CA A ASP B 1 77 ? 61.261 -8.997 17.177 0.50 13.34 76 ASP B CA 1
ATOM 1769 C CA B ASP B 1 77 ? 61.277 -9.005 17.087 0.50 12.28 76 ASP B CA 1
ATOM 1770 C C A ASP B 1 77 ? 62.273 -7.877 17.437 0.50 12.95 76 ASP B C 1
ATOM 1771 C C B ASP B 1 77 ? 62.339 -7.896 17.166 0.50 11.86 76 ASP B C 1
ATOM 1772 O O A ASP B 1 77 ? 63.378 -8.108 17.959 0.50 12.21 76 ASP B O 1
ATOM 1773 O O B ASP B 1 77 ? 63.562 -8.166 17.249 0.50 12.20 76 ASP B O 1
ATOM 1782 N N . ARG B 1 78 ? 61.895 -6.646 17.129 1.00 12.72 77 ARG B N 1
ATOM 1783 C CA . ARG B 1 78 ? 62.776 -5.517 17.261 1.00 9.63 77 ARG B CA 1
ATOM 1784 C C . ARG B 1 78 ? 62.446 -4.710 18.512 1.00 11.71 77 ARG B C 1
ATOM 1785 O O . ARG B 1 78 ? 61.542 -5.080 19.263 1.00 10.99 77 ARG B O 1
ATOM 1793 N N . ASN B 1 79 ? 63.186 -3.630 18.745 1.00 10.73 78 ASN B N 1
ATOM 1794 C CA . ASN B 1 79 ? 63.078 -2.861 19.971 1.00 12.01 78 ASN B CA 1
ATOM 1795 C C . ASN B 1 79 ? 62.782 -1.397 19.635 1.00 11.18 78 ASN B C 1
ATOM 1796 O O . ASN B 1 79 ? 63.655 -0.564 19.647 1.00 10.90 78 ASN B O 1
ATOM 1801 N N . PRO B 1 80 ? 61.510 -1.073 19.284 1.00 11.49 79 PRO B N 1
ATOM 1802 C CA . PRO B 1 80 ? 61.210 0.332 18.913 1.00 11.10 79 PRO B CA 1
ATOM 1803 C C . PRO B 1 80 ? 61.477 1.379 19.994 1.00 11.47 79 PRO B C 1
ATOM 1804 O O . PRO B 1 80 ? 61.752 2.534 19.695 1.00 11.73 79 PRO B O 1
ATOM 1808 N N . ALA B 1 81 ? 61.386 0.992 21.263 1.00 11.20 80 ALA B N 1
ATOM 1809 C CA . ALA B 1 81 ? 61.717 1.917 22.336 1.00 12.98 80 ALA B CA 1
ATOM 1810 C C . ALA B 1 81 ? 63.162 2.324 22.236 1.00 14.22 80 ALA B C 1
ATOM 1811 O O . ALA B 1 81 ? 63.503 3.504 22.267 1.00 12.05 80 ALA B O 1
ATOM 1813 N N . GLU B 1 82 ? 64.061 1.349 22.015 1.00 13.30 81 GLU B N 1
ATOM 1814 C CA . GLU B 1 82 ? 65.477 1.716 21.877 1.00 15.33 81 GLU B CA 1
ATOM 1815 C C . GLU B 1 82 ? 65.768 2.491 20.596 1.00 12.93 81 GLU B C 1
ATOM 1816 O O . GLU B 1 82 ? 66.672 3.330 20.507 1.00 15.88 81 GLU B O 1
ATOM 1822 N N . GLU B 1 83 ? 64.989 2.226 19.567 1.00 12.34 82 GLU B N 1
ATOM 1823 C CA . GLU B 1 83 ? 65.104 2.976 18.354 1.00 10.74 82 GLU B CA 1
ATOM 1824 C C . GLU B 1 83 ? 64.788 4.426 18.563 1.00 12.52 82 GLU B C 1
ATOM 1825 O O . GLU B 1 83 ? 65.490 5.292 18.034 1.00 13.94 82 GLU B O 1
ATOM 1831 N N . LEU B 1 84 ? 63.738 4.720 19.323 1.00 11.77 83 LEU B N 1
ATOM 1832 C CA . LEU B 1 84 ? 63.437 6.086 19.695 1.00 10.11 83 LEU B CA 1
ATOM 1833 C C . LEU B 1 84 ? 64.559 6.767 20.493 1.00 13.04 83 LEU B C 1
ATOM 1834 O O . LEU B 1 84 ? 64.832 7.952 20.292 1.00 12.10 83 LEU B O 1
ATOM 1839 N N . VAL B 1 85 ? 65.194 5.994 21.383 1.00 12.30 84 VAL B N 1
ATOM 1840 C CA . VAL B 1 85 ? 66.341 6.469 22.143 1.00 15.21 84 VAL B CA 1
ATOM 1841 C C . VAL B 1 85 ? 67.474 6.803 21.208 1.00 17.73 84 VAL B C 1
ATOM 1842 O O . VAL B 1 85 ? 68.085 7.886 21.326 1.00 16.93 84 VAL B O 1
ATOM 1870 N N . GLY B 1 88 ? 67.009 10.051 19.709 1.00 18.99 87 GLY B N 1
ATOM 1871 C CA . GLY B 1 88 ? 67.131 11.249 20.543 1.00 16.76 87 GLY B CA 1
ATOM 1872 C C . GLY B 1 88 ? 66.128 11.428 21.682 1.00 17.62 87 GLY B C 1
ATOM 1873 O O . GLY B 1 88 ? 66.124 12.462 22.341 1.00 18.21 87 GLY B O 1
ATOM 1874 N N . VAL B 1 89 ? 65.251 10.452 21.927 1.00 16.64 88 VAL B N 1
ATOM 1875 C CA . VAL B 1 89 ? 64.329 10.514 23.062 1.00 13.32 88 VAL B CA 1
ATOM 1876 C C . VAL B 1 89 ? 65.052 9.974 24.311 1.00 10.81 88 VAL B C 1
ATOM 1877 O O . VAL B 1 89 ? 65.614 8.886 24.260 1.00 13.86 88 VAL B O 1
ATOM 1881 N N . PRO B 1 90 ? 65.099 10.751 25.407 1.00 12.35 89 PRO B N 1
ATOM 1882 C CA . PRO B 1 90 ? 65.715 10.194 26.584 1.00 14.57 89 PRO B CA 1
ATOM 1883 C C . PRO B 1 90 ? 64.884 9.097 27.140 1.00 13.59 89 PRO B C 1
ATOM 1884 O O . PRO B 1 90 ? 63.671 9.167 27.056 1.00 11.63 89 PRO B O 1
ATOM 1888 N N . ARG B 1 91 ? 65.522 8.097 27.724 1.00 12.33 90 ARG B N 1
ATOM 1889 C CA . ARG B 1 91 ? 64.833 6.954 28.278 1.00 11.98 90 ARG B CA 1
ATOM 1890 C C . ARG B 1 91 ? 63.772 7.300 29.311 1.00 13.55 90 ARG B C 1
ATOM 1891 O O . ARG B 1 91 ? 62.761 6.581 29.402 1.00 12.00 90 ARG B O 1
ATOM 1899 N N . GLU B 1 92 ? 63.972 8.374 30.091 1.00 13.24 91 GLU B N 1
ATOM 1900 C CA . GLU B 1 92 ? 62.986 8.753 31.094 1.00 13.69 91 GLU B CA 1
ATOM 1901 C C . GLU B 1 92 ? 61.665 9.223 30.492 1.00 12.27 91 GLU B C 1
ATOM 1902 O O . GLU B 1 92 ? 60.656 9.234 31.185 1.00 12.23 91 GLU B O 1
ATOM 1908 N N . ASP B 1 93 ? 61.660 9.563 29.205 1.00 9.65 92 ASP B N 1
ATOM 1909 C CA . ASP B 1 93 ? 60.472 10.068 28.510 1.00 11.25 92 ASP B CA 1
ATOM 1910 C C . ASP B 1 93 ? 59.784 8.986 27.692 1.00 11.42 92 ASP B C 1
ATOM 1911 O O . ASP B 1 93 ? 58.900 9.305 26.879 1.00 11.65 92 ASP B O 1
ATOM 1916 N N . ILE B 1 94 ? 60.206 7.743 27.900 1.00 9.38 93 ILE B N 1
ATOM 1917 C CA . ILE B 1 94 ? 59.533 6.569 27.344 1.00 9.81 93 ILE B CA 1
ATOM 1918 C C . ILE B 1 94 ? 58.926 5.769 28.448 1.00 10.43 93 ILE B C 1
ATOM 1919 O O . ILE B 1 94 ? 59.561 5.509 29.484 1.00 12.21 93 ILE B O 1
ATOM 1924 N N . VAL B 1 95 ? 57.644 5.444 28.292 1.00 9.02 94 VAL B N 1
ATOM 1925 C CA . VAL B 1 95 ? 56.990 4.567 29.262 1.00 10.11 94 VAL B CA 1
ATOM 1926 C C . VAL B 1 95 ? 56.618 3.275 28.554 1.00 9.78 94 VAL B C 1
ATOM 1927 O O . VAL B 1 95 ? 55.979 3.293 27.519 1.00 9.83 94 VAL B O 1
ATOM 1931 N N . LEU B 1 96 ? 57.008 2.152 29.136 1.00 10.27 95 LEU B N 1
ATOM 1932 C CA . LEU B 1 96 ? 56.630 0.861 28.634 1.00 10.53 95 LEU B CA 1
ATOM 1933 C C . LEU B 1 96 ? 55.225 0.482 29.109 1.00 10.04 95 LEU B C 1
ATOM 1934 O O . LEU B 1 96 ? 55.022 -0.212 30.084 1.00 9.78 95 LEU B O 1
ATOM 1939 N N . GLY B 1 97 ? 54.215 0.989 28.423 1.00 9.28 96 GLY B N 1
ATOM 1940 C CA . GLY B 1 97 ? 52.831 0.657 28.740 1.00 8.64 96 GLY B CA 1
ATOM 1941 C C . GLY B 1 97 ? 52.502 -0.806 28.647 1.00 8.89 96 GLY B C 1
ATOM 1942 O O . GLY B 1 97 ? 51.627 -1.290 29.361 1.00 10.09 96 GLY B O 1
ATOM 1943 N N . LEU B 1 98 ?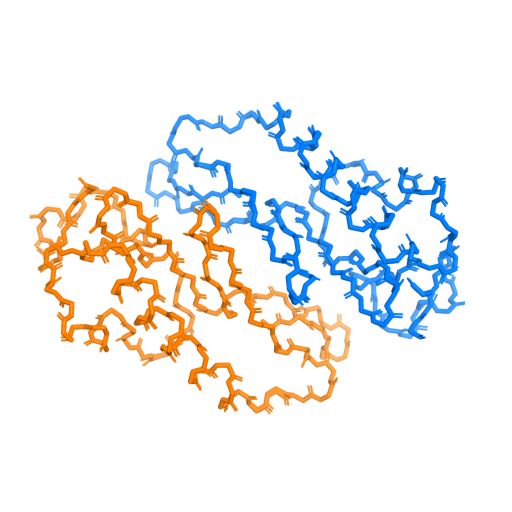 53.220 -1.507 27.777 1.00 9.31 97 LEU B N 1
ATOM 1944 C CA . LEU B 1 98 ? 53.045 -2.917 27.586 1.00 11.86 97 LEU B CA 1
ATOM 1945 C C . LEU B 1 98 ? 53.694 -3.758 28.685 1.00 12.04 97 LEU B C 1
ATOM 1946 O O . LEU B 1 98 ? 53.587 -4.947 28.631 1.00 12.69 97 LEU B O 1
ATOM 1951 N N . GLN B 1 99 ? 54.325 -3.098 29.665 1.00 10.35 98 GLN B N 1
ATOM 1952 C CA . GLN B 1 99 ? 54.900 -3.731 30.863 1.00 12.16 98 GLN B CA 1
ATOM 1953 C C . GLN B 1 99 ? 54.036 -3.351 32.051 1.00 9.53 98 GLN B C 1
ATOM 1954 O O . GLN B 1 99 ? 53.531 -2.257 32.159 1.00 10.53 98 GLN B O 1
ATOM 1960 N N . ALA B 1 100 ? 53.856 -4.305 32.988 1.00 11.65 99 ALA B N 1
ATOM 1961 C CA . ALA B 1 100 ? 53.041 -4.053 34.154 1.00 12.99 99 ALA B CA 1
ATOM 1962 C C . ALA B 1 100 ? 53.505 -2.807 34.942 1.00 11.18 99 ALA B C 1
ATOM 1963 O O . ALA B 1 100 ? 54.697 -2.585 35.109 1.00 12.84 99 ALA B O 1
ATOM 1965 N N . PRO B 1 101 ? 52.576 -1.957 35.364 1.00 12.21 100 PRO B N 1
ATOM 1966 C CA . PRO B 1 101 ? 52.976 -0.715 36.009 1.00 13.98 100 PRO B CA 1
ATOM 1967 C C . PRO B 1 101 ? 53.994 -0.791 37.139 1.00 12.90 100 PRO B C 1
ATOM 1968 O O . PRO B 1 101 ? 54.892 0.055 37.209 1.00 13.77 100 PRO B O 1
ATOM 1972 N N . TYR B 1 102 ? 53.882 -1.796 37.983 1.00 12.40 101 TYR B N 1
ATOM 1973 C CA . TYR B 1 102 ? 54.722 -1.828 39.155 1.00 11.42 101 TYR B CA 1
ATOM 1974 C C . TYR B 1 102 ? 56.199 -2.009 38.746 1.00 12.29 101 TYR B C 1
ATOM 1975 O O . TYR B 1 102 ? 57.114 -1.705 39.502 1.00 14.17 101 TYR B O 1
ATOM 1984 N N . LYS B 1 103 ? 56.456 -2.526 37.554 1.00 12.12 102 LYS B N 1
ATOM 1985 C CA . LYS B 1 103 ? 57.826 -2.812 37.137 1.00 15.40 102 LYS B CA 1
ATOM 1986 C C . LYS B 1 103 ? 58.605 -1.568 36.703 1.00 16.27 102 LYS B C 1
ATOM 1987 O O . LYS B 1 103 ? 59.845 -1.545 36.761 1.00 14.94 102 LYS B O 1
ATOM 1991 N N . ARG B 1 104 ? 57.863 -0.553 36.253 1.00 14.14 103 ARG B N 1
ATOM 1992 C CA . ARG B 1 104 ? 58.426 0.533 35.449 1.00 14.01 103 ARG B CA 1
ATOM 1993 C C . ARG B 1 104 ? 59.484 1.323 36.204 1.00 14.31 103 ARG B C 1
ATOM 1994 O O . ARG B 1 104 ? 60.507 1.713 35.633 1.00 17.91 103 ARG B O 1
ATOM 2002 N N . GLN B 1 105 ? 59.271 1.551 37.496 1.00 15.96 104 GLN B N 1
ATOM 2003 C CA . GLN B 1 105 ? 60.265 2.332 38.276 1.00 20.17 104 GLN B CA 1
ATOM 2004 C C . GLN B 1 105 ? 61.597 1.606 38.458 1.00 24.27 104 GLN B C 1
ATOM 2005 O O . GLN B 1 105 ? 62.568 2.217 38.917 1.00 24.36 104 GLN B O 1
ATOM 2011 N N . TYR B 1 106 ? 61.621 0.317 38.126 1.00 25.67 105 TYR B N 1
ATOM 2012 C CA . TYR B 1 106 ? 62.826 -0.502 38.192 1.00 28.24 105 TYR B CA 1
ATOM 2013 C C . TYR B 1 106 ? 63.467 -0.691 36.811 1.00 29.65 105 TYR B C 1
ATOM 2014 O O . TYR B 1 106 ? 64.639 -1.082 36.736 1.00 31.47 105 TYR B O 1
ATOM 2023 N N . THR B 1 107 ? 62.690 -0.468 35.738 1.00 31.44 106 THR B N 1
ATOM 2024 C CA . THR B 1 107 ? 63.204 -0.446 34.365 1.00 29.50 106 THR B CA 1
ATOM 2025 C C . THR B 1 107 ? 64.157 0.731 34.197 1.00 28.57 106 THR B C 1
ATOM 2026 O O . THR B 1 107 ? 64.359 1.553 35.112 1.00 28.42 106 THR B O 1
ATOM 2030 N N . ASP B 1 108 ? 64.767 0.794 33.023 1.00 29.25 107 ASP B N 1
ATOM 2031 C CA . ASP B 1 108 ? 65.619 1.919 32.691 1.00 23.47 107 ASP B CA 1
ATOM 2032 C C . ASP B 1 108 ? 64.819 2.998 31.955 1.00 21.37 107 ASP B C 1
ATOM 2033 O O . ASP B 1 108 ? 65.431 3.919 31.427 1.00 20.89 107 ASP B O 1
ATOM 2035 N N . TYR B 1 109 ? 63.491 2.880 31.867 1.00 15.94 108 TYR B N 1
ATOM 2036 C CA . TYR B 1 109 ? 62.686 3.881 31.161 1.00 14.38 108 TYR B CA 1
ATOM 2037 C C . TYR B 1 109 ? 61.946 4.708 32.228 1.00 14.52 108 TYR B C 1
ATOM 2038 O O . TYR B 1 109 ? 62.401 4.774 33.356 1.00 19.33 108 TYR B O 1
ATOM 2047 N N . GLY B 1 110 ? 60.834 5.339 31.893 1.00 12.87 109 GLY B N 1
ATOM 2048 C CA . GLY B 1 110 ? 60.154 6.239 32.795 1.00 12.91 109 GLY B CA 1
ATOM 2049 C C . GLY B 1 110 ? 58.887 5.696 33.323 1.00 14.39 109 GLY B C 1
ATOM 2050 O O . GLY B 1 110 ? 58.428 4.617 32.983 1.00 14.37 109 GLY B O 1
ATOM 2051 N N . VAL B 1 111 ? 58.323 6.503 34.202 1.00 15.12 110 VAL B N 1
ATOM 2052 C CA . VAL B 1 111 ? 56.994 6.291 34.716 1.00 15.89 110 VAL B CA 1
ATOM 2053 C C . VAL B 1 111 ? 56.120 7.495 34.302 1.00 18.27 110 VAL B C 1
ATOM 2054 O O . VAL B 1 111 ? 56.631 8.556 33.908 1.00 23.59 110 VAL B O 1
ATOM 2058 N N . ALA B 1 112 ? 54.813 7.316 34.390 1.00 18.73 111 ALA B N 1
ATOM 2059 C CA . ALA B 1 112 ? 53.846 8.284 33.846 1.00 23.65 111 ALA B CA 1
ATOM 2060 C C . ALA B 1 112 ? 54.269 9.734 34.034 1.00 27.31 111 ALA B C 1
ATOM 2061 O O . ALA B 1 112 ? 54.380 10.192 35.184 1.00 27.56 111 ALA B O 1
#

B-factor: mean 13.95, std 7.65, range [3.91, 56.88]

Radius of gyration: 17.86 Å; Cα contacts (8 Å, |Δi|>4): 410; chains: 2; bounding box: 46×37×43 Å

Organism: Trichormus variabilis (strain ATCC 29413 / PCC 7937) (NCBI:txid240292)

Secondary structure (DSSP, 8-state):
--HHHHHHHHHHHHHHHHHHT----TTEE---EEETTTTEEE--EEEETTEEEE--SEEEEEETTEEEEEEE-SSS-HHHHH----GGGEEETTS-GGGGGGSSSB--/-HHHHHHHHHHHHHHHHHH----TTEE---EEETTTTEEE--EEEETTEEEE--SEEEEEETTEEEEEEE-SSS-HHHHH----GGGEEETTS-GGGGGGSSS---

Foldseek 3Di:
DVLLVVVLVVVLVVQVVVLVPDDDDPQWDWDWDADSPQFKTWIIFGDDDPDTDDDTQWIWGQDPSAIETQHHNDPDDVLVVPVCHAQQRYFDNNDDQVCGVVDSHHHD/DLVVVLVLLLVLQCVVLVPDPDDPFWDWDWDADSVQFKTWIIAGDDVPDTDDDTQWIWGQDPQAIETQHHNDPDDVLVVSVCPQQQRYFDNVDDQVCGVVDNHHHD

CATH classification: 3.30.310.110

Sequence (214 aa):
GDKLVKYQEELVKKLLLTNNYYASSDDVVSSDQDVEEVQLLILDTTERRNHYQQWNVGWQGLNRIYRRCVIIHFDIKDGKKIWLQQNLTDRRNPAEELVGVPRREDIVLGLQQAPYKRQYTDYGVAKLVKYQELVKKLLLTNYASDDVVSSDQDVEVQLILDTEERNHYQWNVGWQQGLNRIYRRCVIHFDIKKDGKIWLQQNLTDDRNPAEELVGVPREDIVLGLQAPYKRQYTDYGVA

Solvent-accessible surface area: 11080 Å² total

Nearest PDB structures (foldseek):
  2nlv-assembly1_B  TM=9.960E-01  e=1.179E-19  Trichormus variabilis ATCC 29413
  3d7q-assembly1_B-2  TM=9.441E-01  e=2.332E-11  Nostoc punctiforme PCC 73102
  3d7q-assembly2_A-2  TM=9.298E-01  e=8.763E-11  Nostoc punctiforme PCC 73102
  2nvm-assembly1_B  TM=9.035E-01  e=4.807E-10  Trichormus variabilis ATCC 29413
  2nwv-assembly1_A-2  TM=9.020E-01  e=7.961E-10  Trichormus variabilis